Protein AF-A0A8C7B143-F1 (afdb_monomer_lite)

Secondary structure (DSSP, 8-state):
---PPPP----PPP---S-------TTSHHHHGGGS--S----------------------------PPPPPPPPP--PPPHHHHHHTTSS----------------------------HHHHHHHHHHHHHHHHHHHHHHHHHHHTTSSPPP--HHHHHHHHHHHHHHHHHHHHHHHHHHHHHHHHHHHHHHHHHHHHHHHHHHH-GGGHHHHHHHHHHHHHHHHHHHHHHHHHHHHHHHHHHIIIIIIHHHHHHHHHHHHH-

Sequence (264 aa):
MAQESPKNSAAEIPVTSNGEVDDSREHGFNRDLKRSLPAGLGLSETQITSHGFDSTKEGVIEAGAFQGSPAPPLPSVMSPSRVAASRLAQQGSDLIVPAGGQRTQTKSGPVILADEIKNPAMEKLELVRKWSLNTYKCTRQIISEKLGRGSRTVDLELEAQIDILRDNKKKYENILRLAQTLSTQLFQMVHTQRQLGDAFADLSLKSLELHEEFGYNADTQKLLAKNGETLLGAINFFIASVNTLVNKTIEDTLMTVKQYESAR

Structure (mmCIF, N/CA/C/O backbone):
data_AF-A0A8C7B143-F1
#
_entry.id   AF-A0A8C7B143-F1
#
loop_
_atom_site.group_PDB
_atom_site.id
_atom_site.type_symbol
_atom_site.label_atom_id
_atom_site.label_alt_id
_atom_site.label_comp_id
_atom_site.label_asym_id
_atom_site.label_entity_id
_atom_site.label_seq_id
_atom_site.pdbx_PDB_ins_code
_atom_site.Cartn_x
_atom_site.Cartn_y
_atom_site.Cartn_z
_atom_site.occupancy
_atom_site.B_iso_or_equiv
_atom_site.auth_seq_id
_atom_site.auth_comp_id
_atom_site.auth_asym_id
_atom_site.auth_atom_id
_atom_site.pdbx_PDB_model_num
ATOM 1 N N . MET A 1 1 ? 5.119 -27.098 67.873 1.00 44.12 1 MET A N 1
ATOM 2 C CA . MET A 1 1 ? 5.016 -27.465 66.446 1.00 44.12 1 MET A CA 1
ATOM 3 C C . MET A 1 1 ? 4.192 -26.388 65.766 1.00 44.12 1 MET A C 1
ATOM 5 O O . MET A 1 1 ? 3.001 -26.310 66.023 1.00 44.12 1 MET A O 1
ATOM 9 N N . ALA A 1 2 ? 4.849 -25.498 65.025 1.00 39.72 2 ALA A N 1
ATOM 10 C CA . ALA A 1 2 ? 4.215 -24.447 64.236 1.00 39.72 2 ALA A CA 1
ATOM 11 C C . ALA A 1 2 ? 4.191 -24.915 62.777 1.00 39.72 2 ALA A C 1
ATOM 13 O O . ALA A 1 2 ? 5.213 -25.394 62.287 1.00 39.72 2 ALA A O 1
ATOM 14 N N . GLN A 1 3 ? 3.039 -24.827 62.117 1.00 46.16 3 GLN A N 1
ATOM 15 C CA . GLN A 1 3 ? 2.888 -25.189 60.711 1.00 46.16 3 GLN A CA 1
ATOM 16 C C . GLN A 1 3 ? 2.532 -23.911 59.944 1.00 46.16 3 GLN A C 1
ATOM 18 O O . GLN A 1 3 ? 1.427 -23.389 60.067 1.00 46.16 3 GLN A O 1
ATOM 23 N N . GLU A 1 4 ? 3.531 -23.365 59.248 1.00 42.06 4 GLU A N 1
ATOM 24 C CA . GLU A 1 4 ? 3.414 -22.211 58.355 1.00 42.06 4 GLU A CA 1
ATOM 25 C C . GLU A 1 4 ? 2.762 -22.589 57.015 1.00 42.06 4 GLU A C 1
ATOM 27 O O . GLU A 1 4 ? 2.912 -23.702 56.508 1.00 42.06 4 GLU A O 1
ATOM 32 N N . SER A 1 5 ? 2.067 -21.602 56.449 1.00 42.12 5 SER A N 1
ATOM 33 C CA 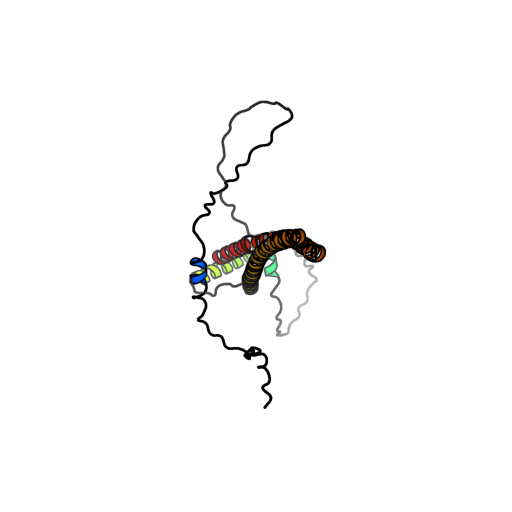. SER A 1 5 ? 1.393 -21.572 55.150 1.00 42.12 5 SER A CA 1
ATOM 34 C C . SER A 1 5 ? 2.294 -21.923 53.952 1.00 42.12 5 SER A C 1
ATOM 36 O O . SER A 1 5 ? 3.478 -21.574 53.954 1.00 42.12 5 SER A O 1
ATOM 38 N N . PRO A 1 6 ? 1.753 -22.498 52.858 1.00 52.62 6 PRO A N 1
ATOM 39 C CA . PRO A 1 6 ? 2.507 -22.646 51.624 1.00 52.62 6 PRO A CA 1
ATOM 40 C C . PRO A 1 6 ? 2.567 -21.325 50.845 1.00 52.62 6 PRO A C 1
ATOM 42 O O . PRO A 1 6 ? 1.558 -20.666 50.596 1.00 52.62 6 PRO A O 1
ATOM 45 N N . LYS A 1 7 ? 3.797 -20.962 50.476 1.00 49.81 7 LYS A N 1
ATOM 46 C CA . LYS A 1 7 ? 4.187 -19.799 49.678 1.00 49.81 7 LYS A CA 1
ATOM 47 C C . LYS A 1 7 ? 3.851 -19.991 48.193 1.00 49.81 7 LYS A C 1
ATOM 49 O O . LYS A 1 7 ? 3.898 -21.098 47.666 1.00 49.81 7 LYS A O 1
ATOM 54 N N . ASN A 1 8 ? 3.564 -18.860 47.555 1.00 40.91 8 ASN A N 1
ATOM 55 C CA . ASN A 1 8 ? 3.304 -18.636 46.134 1.00 40.91 8 ASN A CA 1
ATOM 56 C C . ASN A 1 8 ? 4.215 -19.445 45.191 1.00 40.91 8 ASN A C 1
ATOM 58 O O . ASN A 1 8 ? 5.438 -19.337 45.264 1.00 40.91 8 ASN A O 1
ATOM 62 N N . SER A 1 9 ? 3.612 -20.177 44.250 1.00 46.47 9 SER A N 1
ATOM 63 C CA . SER A 1 9 ? 4.303 -20.737 43.084 1.00 46.47 9 SER A CA 1
ATOM 64 C C . SER A 1 9 ? 4.280 -19.692 41.967 1.00 46.47 9 SER A C 1
ATOM 66 O O . SER A 1 9 ? 3.289 -19.537 41.257 1.00 46.47 9 SER A O 1
ATOM 68 N N . ALA A 1 10 ? 5.350 -18.902 41.878 1.00 43.75 10 ALA A N 1
ATOM 69 C CA . ALA A 1 10 ? 5.618 -18.063 40.719 1.00 43.75 10 ALA A CA 1
ATOM 70 C C . ALA A 1 10 ? 6.148 -18.962 39.591 1.00 43.75 10 ALA A C 1
ATOM 72 O O . ALA A 1 10 ? 7.111 -19.699 39.791 1.00 43.75 10 ALA A O 1
ATOM 73 N N . ALA A 1 11 ? 5.503 -18.925 38.427 1.00 47.00 11 ALA A N 1
ATOM 74 C CA . ALA A 1 11 ? 5.963 -19.632 37.240 1.00 47.00 11 ALA A CA 1
ATOM 75 C C . ALA A 1 11 ? 7.214 -18.934 36.679 1.00 47.00 11 ALA A C 1
ATOM 77 O O . ALA A 1 11 ? 7.151 -17.785 36.241 1.00 47.00 11 ALA A O 1
ATOM 78 N N . GLU A 1 12 ? 8.352 -19.624 36.716 1.00 44.84 12 GLU A N 1
ATOM 79 C CA . GLU A 1 12 ? 9.590 -19.209 36.060 1.00 44.84 12 GLU A CA 1
ATOM 80 C C . GLU A 1 12 ? 9.423 -19.293 34.533 1.00 44.84 12 GLU A C 1
ATOM 82 O O . GLU A 1 12 ? 8.984 -20.309 33.993 1.00 44.84 12 GLU A O 1
ATOM 87 N N . ILE A 1 13 ? 9.767 -18.214 33.827 1.00 43.62 13 ILE A N 1
ATOM 88 C CA . ILE A 1 13 ? 9.780 -18.161 32.361 1.00 43.62 13 ILE A CA 1
ATOM 89 C C . ILE A 1 13 ? 11.202 -18.523 31.903 1.00 43.62 13 ILE A C 1
ATOM 91 O O . ILE A 1 13 ? 12.138 -17.807 32.270 1.00 43.62 13 ILE A O 1
ATOM 95 N N . PRO A 1 14 ? 11.416 -19.587 31.108 1.00 41.38 14 PRO A N 1
ATOM 96 C CA . PRO A 1 14 ? 12.741 -19.891 30.587 1.00 41.38 14 PRO A CA 1
ATOM 97 C C . PRO A 1 14 ? 13.116 -18.889 29.487 1.00 41.38 14 PRO A C 1
ATOM 99 O O . PRO A 1 14 ? 12.420 -18.749 28.482 1.00 41.38 14 PRO A O 1
ATOM 102 N N . VAL A 1 15 ? 14.240 -18.197 29.675 1.00 41.19 15 VAL A N 1
ATOM 103 C CA . VAL A 1 15 ? 14.870 -17.345 28.659 1.00 41.19 15 VAL A CA 1
ATOM 104 C C . VAL A 1 15 ? 15.698 -18.242 27.743 1.00 41.19 15 VAL A C 1
ATOM 106 O O . VAL A 1 15 ? 16.736 -18.757 28.157 1.00 41.19 15 VAL A O 1
ATOM 109 N N . THR A 1 16 ? 15.262 -18.447 26.500 1.00 51.66 16 THR A N 1
ATOM 110 C CA . THR A 1 16 ? 16.068 -19.158 25.499 1.00 51.66 16 THR A CA 1
ATOM 111 C C . THR A 1 16 ? 16.896 -18.173 24.682 1.00 51.66 16 THR A C 1
ATOM 113 O O . THR A 1 16 ? 16.371 -17.265 24.038 1.00 51.66 16 THR A O 1
ATOM 116 N N . SER A 1 17 ? 18.206 -18.386 24.752 1.00 44.28 17 SER A N 1
ATOM 117 C CA . SER A 1 17 ? 19.276 -17.729 24.008 1.00 44.28 17 SER A CA 1
ATOM 118 C C . SER A 1 17 ? 19.199 -18.000 22.497 1.00 44.28 17 SER A C 1
ATOM 120 O O . SER A 1 17 ? 18.758 -19.059 22.066 1.00 44.28 17 SER A O 1
ATOM 122 N N . ASN A 1 18 ? 19.668 -17.013 21.733 1.00 40.66 18 ASN A N 1
ATOM 123 C CA . ASN A 1 18 ? 19.854 -16.900 20.284 1.00 40.66 18 ASN A CA 1
ATOM 124 C C . ASN A 1 18 ? 19.860 -18.186 19.427 1.00 40.66 18 ASN A C 1
ATOM 126 O O . ASN A 1 18 ? 20.771 -18.998 19.531 1.00 40.66 18 ASN A O 1
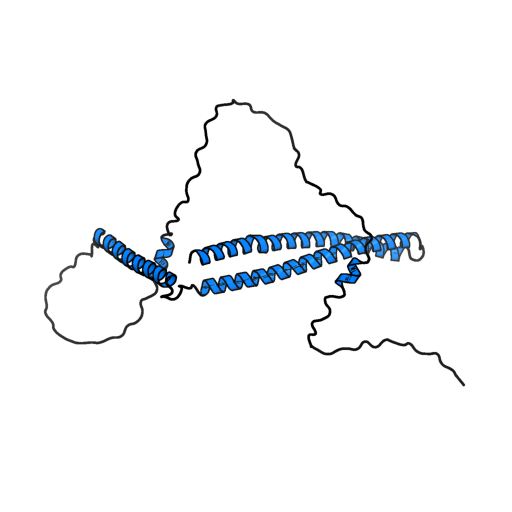ATOM 130 N N . GLY A 1 19 ? 18.957 -18.198 18.437 1.00 47.38 19 GLY A N 1
ATOM 131 C CA . GLY A 1 19 ? 19.268 -18.498 17.035 1.00 47.38 19 GLY A CA 1
ATOM 132 C C . GLY A 1 19 ? 19.495 -19.954 16.637 1.00 47.38 19 GLY A C 1
ATOM 133 O O . GLY A 1 19 ? 20.637 -20.356 16.474 1.00 47.38 19 GLY A O 1
ATOM 134 N N . GLU A 1 20 ? 18.413 -20.661 16.298 1.00 34.47 20 GLU A N 1
ATOM 135 C CA . GLU A 1 20 ? 18.416 -21.709 15.269 1.00 34.47 20 GLU A CA 1
ATOM 136 C C . GLU A 1 20 ? 17.016 -21.816 14.636 1.00 34.47 20 GLU A C 1
ATOM 138 O O . GLU A 1 20 ? 15.995 -21.715 15.316 1.00 34.47 20 GLU A O 1
ATOM 143 N N . VAL A 1 21 ? 16.981 -21.907 13.307 1.00 51.78 21 VAL A N 1
ATOM 144 C CA . VAL A 1 21 ? 15.775 -21.924 12.469 1.00 51.78 21 VAL A CA 1
ATOM 145 C C . VAL A 1 21 ? 15.282 -23.366 12.373 1.00 51.78 21 VAL A C 1
ATOM 147 O O . VAL A 1 21 ? 16.006 -24.200 11.837 1.00 51.78 21 VAL A O 1
ATOM 150 N N . ASP A 1 22 ? 14.064 -23.648 12.846 1.00 38.19 22 ASP A N 1
ATOM 151 C CA . ASP A 1 22 ? 13.372 -24.916 12.576 1.00 38.19 22 ASP A CA 1
ATOM 152 C C . ASP A 1 22 ? 12.043 -24.654 11.850 1.00 38.19 22 ASP A C 1
ATOM 154 O O . ASP A 1 22 ? 11.112 -24.028 12.368 1.00 38.19 22 ASP A O 1
ATOM 158 N N . ASP A 1 23 ? 12.008 -25.100 10.599 1.00 45.56 23 ASP A N 1
ATOM 159 C CA . ASP A 1 23 ? 10.968 -24.899 9.596 1.00 45.56 23 ASP A CA 1
ATOM 160 C C . ASP A 1 23 ? 10.015 -26.105 9.624 1.00 45.56 23 ASP A C 1
ATOM 162 O O . ASP A 1 23 ? 10.235 -27.086 8.917 1.00 45.56 23 ASP A O 1
ATOM 166 N N . SER A 1 24 ? 9.010 -26.113 10.518 1.00 44.38 24 SER A N 1
ATOM 167 C CA . SER A 1 24 ? 8.011 -27.211 10.574 1.00 44.38 24 SER A CA 1
ATOM 168 C C . SER A 1 24 ? 6.677 -26.931 11.302 1.00 44.38 24 SER A C 1
ATOM 170 O O . SER A 1 24 ? 5.938 -27.869 11.605 1.00 44.38 24 SER A O 1
ATOM 172 N N . ARG A 1 25 ? 6.279 -25.677 11.584 1.00 46.56 25 ARG A N 1
ATOM 173 C CA . ARG A 1 25 ? 5.055 -25.394 12.389 1.00 46.56 25 ARG A CA 1
ATOM 174 C C . ARG A 1 25 ? 3.930 -24.583 11.731 1.00 46.56 25 ARG A C 1
ATOM 176 O O . ARG A 1 25 ? 2.937 -24.274 12.387 1.00 46.56 25 ARG A O 1
ATOM 183 N N . GLU A 1 26 ? 3.994 -24.329 10.430 1.00 42.09 26 GLU A N 1
ATOM 184 C CA . GLU A 1 26 ? 3.019 -23.471 9.726 1.00 42.09 26 GLU A CA 1
ATOM 185 C C . GLU A 1 26 ? 1.681 -24.162 9.351 1.00 42.09 26 GLU A C 1
ATOM 187 O O . GLU A 1 26 ? 0.725 -23.498 8.951 1.00 42.09 26 GLU A O 1
ATOM 192 N N . HIS A 1 27 ? 1.538 -25.488 9.494 1.00 43.12 27 HIS A N 1
ATOM 193 C CA . HIS A 1 27 ? 0.331 -26.207 9.030 1.00 43.12 27 HIS A CA 1
ATOM 194 C C . HIS A 1 27 ? -0.744 -26.516 10.089 1.00 43.12 27 HIS A C 1
ATOM 196 O O . HIS A 1 27 ? -1.833 -26.968 9.729 1.00 43.12 27 HIS A O 1
ATOM 202 N N . GLY A 1 28 ? -0.504 -26.229 11.373 1.00 37.09 28 GLY A N 1
ATOM 203 C CA . GLY A 1 28 ? -1.482 -26.478 12.447 1.00 37.09 28 GLY A CA 1
ATOM 204 C C . GLY A 1 28 ? -2.533 -25.374 12.612 1.00 37.09 28 GLY A C 1
ATOM 205 O O . GLY A 1 28 ? -3.726 -25.649 12.717 1.00 37.09 28 GLY A O 1
ATOM 206 N N . PHE A 1 29 ? -2.116 -24.107 12.558 1.00 42.72 29 PHE A N 1
ATOM 207 C CA . PHE A 1 29 ? -2.967 -22.974 12.948 1.00 42.72 29 PHE A CA 1
ATOM 208 C C . PHE A 1 29 ? -4.107 -22.659 11.968 1.00 42.72 29 PHE A C 1
ATOM 210 O O . PHE A 1 29 ? -5.136 -22.113 12.362 1.00 42.72 29 PHE A O 1
ATOM 217 N N . ASN A 1 30 ? -3.974 -23.042 10.695 1.00 38.44 30 ASN A N 1
ATOM 218 C CA . ASN A 1 30 ? -5.010 -22.797 9.687 1.00 38.44 30 ASN A CA 1
ATOM 219 C C . ASN A 1 30 ? -6.215 -23.749 9.803 1.00 38.44 30 ASN A C 1
ATOM 221 O O . ASN A 1 30 ? -7.282 -23.459 9.256 1.00 38.44 30 ASN A O 1
ATOM 225 N N . ARG A 1 31 ? -6.062 -24.897 10.479 1.00 47.72 31 ARG A N 1
ATOM 226 C CA . ARG A 1 31 ? -7.113 -25.922 10.554 1.00 47.72 31 ARG A CA 1
ATOM 227 C C . ARG A 1 31 ? -8.088 -25.675 11.710 1.00 47.72 31 ARG A C 1
ATOM 229 O O . ARG A 1 31 ? -9.280 -25.915 11.533 1.00 47.72 31 ARG A O 1
ATOM 236 N N . ASP A 1 32 ? -7.618 -25.119 12.827 1.00 42.59 32 ASP A N 1
ATOM 237 C CA . ASP A 1 32 ? -8.465 -24.854 14.000 1.00 42.59 32 ASP A CA 1
ATOM 238 C C . ASP A 1 32 ? -9.306 -23.574 13.879 1.00 42.59 32 ASP A C 1
ATOM 240 O O . ASP A 1 32 ? -10.434 -23.537 14.369 1.00 42.59 32 ASP A O 1
ATOM 244 N N . LEU A 1 33 ? -8.855 -22.566 13.120 1.00 44.16 33 LEU A N 1
ATOM 245 C CA . LEU A 1 33 ? -9.650 -21.352 12.874 1.00 44.16 33 LEU A CA 1
ATOM 246 C C . LEU A 1 33 ? -10.857 -21.601 11.948 1.00 44.16 33 LEU A C 1
ATOM 248 O O . LEU A 1 33 ? -11.855 -20.888 12.007 1.00 44.16 33 LEU A O 1
ATOM 252 N N . LYS A 1 34 ? -10.800 -22.641 11.105 1.00 42.50 34 LYS A N 1
ATOM 253 C CA . LYS A 1 34 ? -11.898 -23.003 10.190 1.00 42.50 34 LYS A CA 1
ATOM 254 C C . LYS A 1 34 ? -13.000 -23.836 10.851 1.00 42.50 34 LYS A C 1
ATOM 256 O O . LYS A 1 34 ? -14.025 -24.071 10.218 1.00 42.50 34 LYS A O 1
ATOM 261 N N . ARG A 1 35 ? -12.813 -24.285 12.099 1.00 45.56 35 ARG A N 1
ATOM 262 C CA . ARG A 1 35 ? -13.779 -25.141 12.810 1.00 45.56 35 ARG A CA 1
ATOM 263 C C . ARG A 1 35 ? -14.688 -24.377 13.783 1.00 45.56 35 ARG A C 1
ATOM 265 O O . ARG A 1 35 ? -15.617 -24.976 14.313 1.00 45.56 35 ARG A O 1
ATOM 272 N N . SER A 1 36 ? -14.460 -23.080 14.003 1.00 43.53 36 SER A N 1
ATOM 273 C CA . SER A 1 36 ? -15.137 -22.291 15.047 1.00 43.53 36 SER A CA 1
ATOM 274 C C . SER A 1 36 ? -16.160 -21.254 14.556 1.00 43.53 36 SER A C 1
ATOM 276 O O . SER A 1 36 ? -16.684 -20.503 15.373 1.00 43.53 36 SER A O 1
ATOM 278 N N . LEU A 1 37 ? -16.501 -21.211 13.263 1.00 46.50 37 LEU A N 1
ATOM 279 C CA . LEU A 1 37 ? -17.469 -20.244 12.723 1.00 46.50 37 LEU A CA 1
ATOM 280 C C . LEU A 1 37 ? -18.759 -20.943 12.254 1.00 46.50 37 LEU A C 1
ATOM 282 O O . LEU A 1 37 ? -18.689 -21.794 11.364 1.00 46.50 37 LEU A O 1
ATOM 286 N N . PRO A 1 38 ? -19.942 -20.600 12.804 1.00 40.84 38 PRO A N 1
ATOM 287 C CA . PRO A 1 38 ? -21.214 -21.044 12.249 1.00 40.84 38 PRO A CA 1
ATOM 288 C C . PRO A 1 38 ? -21.431 -20.428 10.864 1.00 40.84 38 PRO A C 1
ATOM 290 O O . PRO A 1 38 ? -21.162 -19.249 10.634 1.00 40.84 38 PRO A O 1
ATOM 293 N N . ALA A 1 39 ? -21.931 -21.246 9.942 1.00 47.00 39 ALA A N 1
ATOM 294 C CA . ALA A 1 39 ? -22.296 -20.842 8.596 1.00 47.00 39 ALA A CA 1
ATOM 295 C C . ALA A 1 39 ? -23.453 -19.830 8.605 1.00 47.00 39 ALA A C 1
ATOM 297 O O . ALA A 1 39 ? -24.483 -20.072 9.230 1.00 47.00 39 ALA A O 1
ATOM 298 N N . GLY A 1 40 ? -23.306 -18.754 7.828 1.00 48.03 40 GLY A N 1
ATOM 299 C CA . GLY A 1 40 ? -24.436 -17.954 7.361 1.00 48.03 40 GLY A CA 1
ATOM 300 C C . GLY A 1 40 ? -24.297 -16.458 7.596 1.00 48.03 40 GLY A C 1
ATOM 301 O O . GLY A 1 40 ? -24.887 -15.940 8.529 1.00 48.03 40 GLY A O 1
ATOM 302 N N . LEU A 1 41 ? -23.620 -15.760 6.684 1.00 38.16 41 LEU A N 1
ATOM 303 C CA . LEU A 1 41 ? -23.984 -14.394 6.300 1.00 38.16 41 LEU A CA 1
ATOM 304 C C . LEU A 1 41 ? -23.757 -14.270 4.791 1.00 38.16 41 LEU A C 1
ATOM 306 O O . LEU A 1 41 ? -22.646 -14.030 4.324 1.00 38.16 41 LEU A O 1
ATOM 310 N N . GLY A 1 42 ? -24.821 -14.533 4.030 1.00 45.09 42 GLY A N 1
ATOM 311 C CA . GLY A 1 42 ? -24.868 -14.263 2.600 1.00 45.09 42 GLY A CA 1
ATOM 312 C C . GLY A 1 42 ? -24.809 -12.759 2.365 1.00 45.09 42 GLY A C 1
ATOM 313 O O . GLY A 1 42 ? -25.676 -12.024 2.834 1.00 45.09 42 GLY A O 1
ATOM 314 N N . LEU A 1 43 ? -23.783 -12.312 1.649 1.00 43.59 43 LEU A N 1
ATOM 315 C CA . LEU A 1 43 ? -23.686 -10.947 1.153 1.00 43.59 43 LEU A CA 1
ATOM 316 C C . LEU A 1 43 ? -23.842 -11.002 -0.360 1.00 43.59 43 LEU A C 1
ATOM 318 O O . LEU A 1 43 ? -22.925 -11.386 -1.084 1.00 43.59 43 LEU A O 1
ATOM 322 N N . SER A 1 44 ? -25.049 -10.672 -0.806 1.00 38.69 44 SER A N 1
ATOM 323 C CA . SER A 1 44 ? -25.345 -10.385 -2.200 1.00 38.69 44 SER A CA 1
ATOM 324 C C . SER A 1 44 ? -24.585 -9.134 -2.635 1.00 38.69 44 SER A C 1
ATOM 326 O O . SER A 1 44 ? -24.494 -8.144 -1.913 1.00 38.69 44 SER A O 1
ATOM 328 N N . GLU A 1 45 ? -24.052 -9.232 -3.839 1.00 40.62 45 GLU A N 1
ATOM 329 C CA . GLU A 1 45 ? -23.292 -8.267 -4.619 1.00 40.62 45 GLU A CA 1
ATOM 330 C C . GLU A 1 45 ? -24.034 -6.921 -4.769 1.00 40.62 45 GLU A C 1
ATOM 332 O O . GLU A 1 45 ? -25.091 -6.853 -5.397 1.00 40.62 45 GLU A O 1
ATOM 337 N N . THR A 1 46 ? -23.502 -5.829 -4.205 1.00 37.09 46 THR A N 1
ATOM 338 C CA . THR A 1 46 ? -24.064 -4.485 -4.425 1.00 37.09 46 THR A CA 1
ATOM 339 C C . THR A 1 46 ? -23.415 -3.846 -5.649 1.00 37.09 46 THR A C 1
ATOM 341 O O . THR A 1 46 ? -22.308 -3.311 -5.596 1.00 37.09 46 THR A O 1
ATOM 344 N N . GLN A 1 47 ? -24.133 -3.911 -6.765 1.00 36.97 47 GLN A N 1
ATOM 345 C CA . GLN A 1 47 ? -23.846 -3.235 -8.026 1.00 36.97 47 GLN A CA 1
ATOM 346 C C . GLN A 1 47 ? -24.180 -1.736 -7.891 1.00 36.97 47 GLN A C 1
ATOM 348 O O . GLN A 1 47 ? -25.303 -1.381 -7.539 1.00 36.97 47 GLN A O 1
ATOM 353 N N . ILE A 1 48 ? -23.222 -0.840 -8.149 1.00 39.28 48 ILE A N 1
ATOM 354 C CA . ILE A 1 48 ? -23.461 0.613 -8.102 1.00 39.28 48 ILE A CA 1
ATOM 355 C C . ILE A 1 48 ? -23.894 1.085 -9.495 1.00 39.28 48 ILE A C 1
ATOM 357 O O . ILE A 1 48 ? -23.078 1.210 -10.405 1.00 39.28 48 ILE A O 1
ATOM 361 N N . THR A 1 49 ? -25.191 1.346 -9.653 1.00 36.22 49 THR A N 1
ATOM 362 C CA . THR A 1 49 ? -25.790 2.017 -10.815 1.00 36.22 49 THR A CA 1
ATOM 363 C C . THR A 1 49 ? -25.785 3.534 -10.615 1.00 36.22 49 THR A C 1
ATOM 365 O O . THR A 1 49 ? -26.273 4.023 -9.596 1.00 36.22 49 THR A O 1
ATOM 368 N N . SER A 1 50 ? -25.285 4.291 -11.592 1.00 35.69 50 SER A N 1
ATOM 369 C CA . SER A 1 50 ? -25.322 5.757 -11.604 1.00 35.69 50 SER A CA 1
ATOM 370 C C . SER A 1 50 ? -26.622 6.291 -12.231 1.00 35.69 50 SER A C 1
ATOM 372 O O . SER A 1 50 ? -26.779 6.260 -13.450 1.00 35.69 50 SER A O 1
ATOM 374 N N . HIS A 1 51 ? -27.520 6.829 -11.405 1.00 35.84 51 HIS A N 1
ATOM 375 C CA . HIS A 1 51 ? -28.496 7.876 -11.759 1.00 35.84 51 HIS A CA 1
ATOM 376 C C . HIS A 1 51 ? -27.994 9.163 -11.076 1.00 35.84 51 HIS A C 1
ATOM 378 O O . HIS A 1 51 ? -27.448 9.084 -9.983 1.00 35.84 51 HIS A O 1
ATOM 384 N N . GLY A 1 52 ? -28.042 10.377 -11.616 1.00 34.56 52 GLY A N 1
ATOM 385 C CA . GLY A 1 52 ? -28.979 11.020 -12.527 1.00 34.56 52 GLY A CA 1
ATOM 386 C C . GLY A 1 52 ? -29.252 12.387 -11.886 1.00 34.56 52 GLY A C 1
ATOM 387 O O . GLY A 1 52 ? -29.863 12.435 -10.823 1.00 34.56 52 GLY A O 1
ATOM 388 N N . PHE A 1 53 ? -28.732 13.474 -12.460 1.00 31.53 53 PHE A N 1
ATOM 389 C CA . PHE A 1 53 ? -29.005 14.838 -11.997 1.00 31.53 53 PHE A CA 1
ATOM 390 C C . PHE A 1 53 ? -29.493 15.655 -13.190 1.00 31.53 53 PHE A C 1
ATOM 392 O O . PHE A 1 53 ? -28.816 15.715 -14.216 1.00 31.53 53 PHE A O 1
ATOM 399 N N . ASP A 1 54 ? -30.690 16.216 -13.052 1.00 33.72 54 ASP A N 1
ATOM 400 C CA . ASP A 1 54 ? -31.395 16.991 -14.067 1.00 33.72 54 ASP A CA 1
ATOM 401 C C . ASP A 1 54 ? -31.499 18.474 -13.665 1.00 33.72 54 ASP A C 1
ATOM 403 O O . ASP A 1 54 ? -31.535 18.805 -12.478 1.00 33.72 54 ASP A O 1
ATOM 407 N N . SER A 1 55 ? -31.647 19.307 -14.703 1.00 33.44 55 SER A N 1
ATOM 408 C CA . SER A 1 55 ? -32.200 20.669 -14.746 1.00 33.44 55 SER A CA 1
ATOM 409 C C . SER A 1 55 ? -31.273 21.819 -14.298 1.00 33.44 55 SER A C 1
ATOM 411 O O . SER A 1 55 ? -30.755 21.845 -13.192 1.00 33.44 55 SER A O 1
ATOM 413 N N . THR A 1 56 ? -31.013 22.875 -15.084 1.00 36.12 56 THR A N 1
ATOM 414 C CA . THR A 1 56 ? -31.869 23.618 -16.034 1.00 36.12 56 THR A CA 1
ATOM 415 C C . THR A 1 56 ? -31.037 24.528 -16.962 1.00 36.12 56 THR A C 1
ATOM 417 O O . THR A 1 56 ? -30.021 25.061 -16.513 1.00 36.12 56 THR A O 1
ATOM 420 N N . LYS A 1 57 ? -31.578 24.776 -18.176 1.00 38.06 57 LYS A N 1
ATOM 421 C CA . LYS A 1 57 ? -31.635 26.026 -18.991 1.00 38.06 57 LYS A CA 1
ATOM 422 C C . LYS A 1 57 ? -31.147 25.976 -20.459 1.00 38.06 57 LYS A C 1
ATOM 424 O O . LYS A 1 57 ? -29.959 25.996 -20.745 1.00 38.06 57 LYS A O 1
ATOM 429 N N . GLU A 1 58 ? -32.168 25.910 -21.323 1.00 34.19 58 GLU A N 1
ATOM 430 C CA . GLU A 1 58 ? -32.422 26.476 -22.665 1.00 34.19 58 GLU A CA 1
ATOM 431 C C . GLU A 1 58 ? -31.283 26.859 -23.632 1.00 34.19 58 GLU A C 1
ATOM 433 O O . GLU A 1 58 ? -30.389 27.638 -23.317 1.00 34.19 58 GLU A O 1
ATOM 438 N N . GLY A 1 59 ? -31.456 26.423 -24.891 1.00 33.56 59 GLY A N 1
ATOM 439 C CA . GLY A 1 59 ? -30.773 26.946 -26.080 1.00 33.56 59 GLY A CA 1
ATOM 440 C C . GLY A 1 59 ? -30.887 26.021 -27.302 1.00 33.56 59 GLY A C 1
ATOM 441 O O . GLY A 1 59 ? -30.004 25.210 -27.548 1.00 33.56 59 GLY A O 1
ATOM 442 N N . VAL A 1 60 ? -31.990 26.127 -28.048 1.00 33.09 60 VAL A N 1
ATOM 443 C CA . VAL A 1 60 ? -32.312 25.400 -29.296 1.00 33.09 60 VAL A CA 1
ATOM 444 C C . VAL A 1 60 ? -31.482 25.911 -30.481 1.00 33.09 60 VAL A C 1
ATOM 446 O O . VAL A 1 60 ? -31.584 27.102 -30.751 1.00 33.09 60 VAL A O 1
ATOM 449 N N . ILE A 1 61 ? -30.804 25.033 -31.248 1.00 34.16 61 ILE A N 1
ATOM 450 C CA . ILE A 1 61 ? -30.724 25.125 -32.729 1.00 34.16 61 ILE A CA 1
ATOM 451 C C . ILE A 1 61 ? -30.450 23.753 -33.401 1.00 34.16 61 ILE A C 1
ATOM 453 O O . ILE A 1 61 ? -29.488 23.071 -33.070 1.00 34.16 61 ILE A O 1
ATOM 457 N N . GLU A 1 62 ? -31.354 23.410 -34.327 1.00 30.61 62 GLU A N 1
ATOM 458 C CA . GLU A 1 62 ? -31.322 22.555 -35.536 1.00 30.61 62 GLU A CA 1
ATOM 459 C C . GLU A 1 62 ? -30.402 21.328 -35.719 1.00 30.61 62 GLU A C 1
ATOM 461 O O . GLU A 1 62 ? -29.183 21.355 -35.583 1.00 30.61 62 GLU A O 1
ATOM 466 N N . ALA A 1 63 ? -31.042 20.257 -36.205 1.00 35.91 63 ALA A N 1
ATOM 467 C CA . ALA A 1 63 ? -30.455 19.009 -36.674 1.00 35.91 63 ALA A CA 1
ATOM 468 C C . ALA A 1 63 ? -29.927 19.103 -38.119 1.00 35.91 63 ALA A C 1
ATOM 470 O O . ALA A 1 63 ? -30.579 19.677 -38.990 1.00 35.91 63 ALA A O 1
ATOM 471 N N . GLY A 1 64 ? -28.804 18.429 -38.397 1.00 30.14 64 GLY A N 1
ATOM 472 C CA . GLY A 1 64 ? -28.262 18.263 -39.746 1.00 30.14 64 GLY A CA 1
ATOM 473 C C . GLY A 1 64 ? -27.396 17.006 -39.917 1.00 30.14 64 GLY A C 1
ATOM 474 O O . GLY A 1 64 ? -26.345 16.890 -39.304 1.00 30.14 64 GLY A O 1
ATOM 475 N N . ALA A 1 65 ? -27.899 16.099 -40.763 1.00 29.91 65 ALA A N 1
ATOM 476 C CA . ALA A 1 65 ? -27.282 15.056 -41.600 1.00 29.91 65 ALA A CA 1
ATOM 477 C C . ALA A 1 65 ? -26.044 14.238 -41.143 1.00 29.91 65 ALA A C 1
ATOM 479 O O . ALA A 1 65 ? -24.944 14.731 -40.923 1.00 29.91 65 ALA A O 1
ATOM 480 N N . PHE A 1 66 ? -26.237 12.916 -41.201 1.00 34.56 66 PHE A N 1
ATOM 481 C CA . PHE A 1 66 ? -25.239 11.847 -41.169 1.00 34.56 66 PHE A CA 1
ATOM 482 C C . PHE A 1 66 ? -24.180 11.971 -42.278 1.00 34.56 66 PHE A C 1
ATOM 484 O O . PHE A 1 66 ? -24.527 12.037 -43.458 1.00 34.56 66 PHE A O 1
ATOM 491 N N . GLN A 1 67 ? -22.897 11.854 -41.921 1.00 31.11 67 GLN A N 1
ATOM 492 C CA . GLN A 1 67 ? -21.831 11.530 -42.873 1.00 31.11 67 GLN A CA 1
ATOM 493 C C . GLN A 1 67 ? -20.752 10.660 -42.203 1.00 31.11 67 GLN A C 1
ATOM 495 O O . GLN A 1 67 ? -20.388 10.874 -41.050 1.00 31.11 67 GLN A O 1
ATOM 500 N N . GLY A 1 68 ? -20.348 9.601 -42.912 1.00 31.45 68 GLY A N 1
ATOM 501 C CA . GLY A 1 68 ? -19.719 8.394 -42.374 1.00 31.45 68 GLY A CA 1
ATOM 502 C C . GLY A 1 68 ? -18.276 8.504 -41.875 1.00 31.45 68 GLY A C 1
ATOM 503 O O . GLY A 1 68 ? -17.531 9.430 -42.184 1.00 31.45 68 GLY A O 1
ATOM 504 N N . SER A 1 69 ? -17.899 7.481 -41.106 1.00 37.69 69 SER A N 1
ATOM 505 C CA . SER A 1 69 ? -16.561 7.230 -40.567 1.00 37.69 69 SER A CA 1
ATOM 506 C C . SER A 1 69 ? -15.496 7.006 -41.650 1.00 37.69 69 SER A C 1
ATOM 508 O O . SER A 1 69 ? -15.749 6.249 -42.590 1.00 37.69 69 SER A O 1
ATOM 510 N N . PRO A 1 70 ? -14.260 7.506 -41.463 1.00 40.41 70 PRO A N 1
ATOM 511 C CA . PRO A 1 70 ? -13.073 6.919 -42.062 1.00 40.41 70 PRO A CA 1
ATOM 512 C C . PRO A 1 70 ? -12.344 5.990 -41.069 1.00 40.41 70 PRO A C 1
ATOM 514 O O . PRO A 1 70 ? -12.331 6.209 -39.859 1.00 40.41 70 PRO A O 1
ATOM 517 N N . ALA A 1 71 ? -11.760 4.926 -41.620 1.00 48.41 71 ALA A N 1
ATOM 518 C CA . ALA A 1 71 ? -10.982 3.879 -40.955 1.00 48.41 71 ALA A CA 1
ATOM 519 C C . ALA A 1 71 ? -9.751 4.406 -40.169 1.00 48.41 71 ALA A C 1
ATOM 521 O O . ALA A 1 71 ? -9.268 5.504 -40.457 1.00 48.41 71 ALA A O 1
ATOM 522 N N . PRO A 1 72 ? -9.200 3.635 -39.204 1.00 46.78 72 PRO A N 1
ATOM 523 C CA . PRO A 1 72 ? -8.057 4.073 -38.402 1.00 46.78 72 PRO A CA 1
ATOM 524 C C . PRO A 1 72 ? -6.755 4.115 -39.226 1.00 46.78 72 PRO A C 1
ATOM 526 O O . PRO A 1 72 ? -6.565 3.278 -40.114 1.00 46.78 72 PRO A O 1
ATOM 529 N N . PRO A 1 73 ? -5.823 5.045 -38.936 1.00 41.44 73 PRO A N 1
ATOM 530 C CA . PRO A 1 73 ? -4.524 5.072 -39.593 1.00 41.44 73 PRO A CA 1
ATOM 531 C C . PRO A 1 73 ? -3.611 3.951 -39.065 1.00 41.44 73 PRO A C 1
ATOM 533 O O . PRO A 1 73 ? -3.585 3.642 -37.874 1.00 41.44 73 PRO A O 1
ATOM 536 N N . LEU A 1 74 ? -2.851 3.351 -39.982 1.00 46.59 74 LEU A N 1
ATOM 537 C CA . LEU A 1 74 ? -1.786 2.371 -39.734 1.00 46.59 74 LEU A CA 1
ATOM 538 C C . LEU A 1 74 ? -0.666 2.949 -38.835 1.00 46.59 74 LEU A C 1
ATOM 540 O O . LEU A 1 74 ? -0.493 4.170 -38.787 1.00 46.59 74 LEU A O 1
ATOM 544 N N . PRO A 1 75 ? 0.129 2.105 -38.144 1.00 37.31 75 PRO A N 1
ATOM 545 C CA . PRO A 1 75 ? 1.146 2.570 -37.205 1.00 37.31 75 PRO A CA 1
ATOM 546 C C . PRO A 1 75 ? 2.251 3.365 -37.909 1.00 37.31 75 PRO A C 1
ATOM 548 O O . PRO A 1 75 ? 2.920 2.882 -38.824 1.00 37.31 75 PRO A O 1
ATOM 551 N N . SER A 1 76 ? 2.449 4.596 -37.438 1.00 39.19 76 SER A N 1
ATOM 552 C CA . SER A 1 76 ? 3.548 5.469 -37.838 1.00 39.19 76 SER A CA 1
ATOM 553 C C . SER A 1 76 ? 4.878 4.858 -37.394 1.00 39.19 76 SER A C 1
ATOM 555 O O . SER A 1 76 ? 5.115 4.640 -36.205 1.00 39.19 76 SER A O 1
ATOM 557 N N . VAL A 1 77 ? 5.744 4.560 -38.360 1.0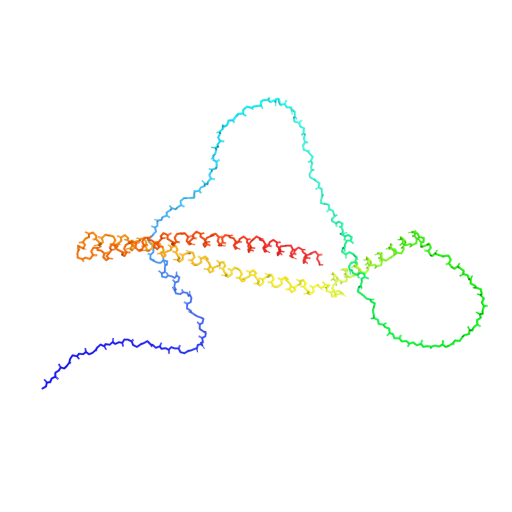0 43.00 77 VAL A N 1
ATOM 558 C CA . VAL A 1 77 ? 7.131 4.145 -38.133 1.00 43.00 77 VAL A CA 1
ATOM 559 C C . VAL A 1 77 ? 7.840 5.278 -37.390 1.00 43.00 77 VAL A C 1
ATOM 561 O O . VAL A 1 77 ? 8.082 6.347 -37.953 1.00 43.00 77 VAL A O 1
ATOM 564 N N . MET A 1 78 ? 8.164 5.056 -36.113 1.00 44.41 78 MET A N 1
ATOM 565 C CA . MET A 1 78 ? 8.944 6.001 -35.317 1.00 44.41 78 MET A CA 1
ATOM 566 C C . MET A 1 78 ? 10.316 6.197 -35.968 1.00 44.41 78 MET A C 1
ATOM 568 O O . MET A 1 78 ? 11.185 5.329 -35.917 1.00 44.41 78 MET A O 1
ATOM 572 N N . SER A 1 79 ? 10.507 7.353 -36.600 1.00 45.72 79 SER A N 1
ATOM 573 C CA . SER A 1 79 ? 11.820 7.785 -37.074 1.00 45.72 79 SER A CA 1
ATOM 574 C C . SER A 1 79 ? 12.721 8.077 -35.869 1.00 45.72 79 SER A C 1
ATOM 576 O O . SER A 1 79 ? 12.282 8.783 -34.956 1.00 45.72 79 SER A O 1
ATOM 578 N N . PRO A 1 80 ? 13.975 7.587 -35.833 1.00 42.38 80 PRO A N 1
ATOM 579 C CA . PRO A 1 80 ? 14.872 7.857 -34.718 1.00 42.38 80 PRO A CA 1
ATOM 580 C C . PRO A 1 80 ? 15.128 9.361 -34.589 1.00 42.38 80 PRO A C 1
ATOM 582 O O . PRO A 1 80 ? 15.535 10.026 -35.545 1.00 42.38 80 PRO A O 1
ATOM 585 N N . SER A 1 81 ? 14.898 9.901 -33.393 1.00 54.66 81 SER A N 1
ATOM 586 C CA . SER A 1 81 ? 15.196 11.293 -33.062 1.00 54.66 81 SER A CA 1
ATOM 587 C C . SER A 1 81 ? 16.673 11.613 -33.326 1.00 54.66 81 SER A C 1
ATOM 589 O O . SER A 1 81 ? 17.586 10.951 -32.827 1.00 54.66 81 SER A O 1
ATOM 591 N N . ARG A 1 82 ? 16.901 12.692 -34.082 1.00 53.19 82 ARG A N 1
ATOM 592 C CA . ARG A 1 82 ? 18.215 13.225 -34.489 1.00 53.19 82 ARG A CA 1
ATOM 593 C C . ARG A 1 82 ? 19.132 13.557 -33.300 1.00 53.19 82 ARG A C 1
ATOM 595 O O . ARG A 1 82 ? 20.340 13.668 -33.471 1.00 53.19 82 ARG A O 1
ATOM 602 N N . VAL A 1 83 ? 18.562 13.685 -32.100 1.00 50.19 83 VAL A N 1
ATOM 603 C CA . VAL A 1 83 ? 19.265 14.038 -30.859 1.00 50.19 83 VAL A CA 1
ATOM 604 C C . VAL A 1 83 ? 20.090 12.866 -30.309 1.00 50.19 83 VAL A C 1
ATOM 606 O O . VAL A 1 83 ? 21.166 13.093 -29.757 1.00 50.19 83 VAL A O 1
ATOM 609 N N . ALA A 1 84 ? 19.653 11.616 -30.508 1.00 49.66 84 ALA A N 1
ATOM 610 C CA . ALA A 1 84 ? 20.380 10.434 -30.029 1.00 49.66 84 ALA A CA 1
ATOM 611 C C . ALA A 1 84 ? 21.662 10.158 -30.841 1.00 49.66 84 ALA A C 1
ATOM 613 O O . ALA A 1 84 ? 22.675 9.733 -30.289 1.00 49.66 84 ALA A O 1
ATOM 614 N N . ALA A 1 85 ? 21.656 10.472 -32.141 1.00 45.97 85 ALA A N 1
ATOM 615 C CA . ALA A 1 85 ? 22.791 10.236 -33.036 1.00 45.97 85 ALA A CA 1
ATOM 616 C C . ALA A 1 85 ? 24.015 11.123 -32.732 1.00 45.97 85 ALA A C 1
ATOM 618 O O . ALA A 1 85 ? 25.147 10.727 -33.007 1.00 45.97 85 ALA A O 1
ATOM 619 N N . SER A 1 86 ? 23.810 12.308 -32.152 1.00 44.09 86 SER A N 1
ATOM 620 C CA . SER A 1 86 ? 24.894 13.267 -31.903 1.00 44.09 86 SER A CA 1
ATOM 621 C C . SER A 1 86 ? 25.776 12.897 -30.706 1.00 44.09 86 SER A C 1
ATOM 623 O O . SER A 1 86 ? 26.951 13.255 -30.691 1.00 44.09 86 SER A O 1
ATOM 625 N N . ARG A 1 87 ? 25.253 12.161 -29.713 1.00 46.47 87 ARG A N 1
ATOM 626 C CA . ARG A 1 87 ? 25.980 11.874 -28.460 1.00 46.47 87 ARG A CA 1
ATOM 627 C C . ARG A 1 87 ? 27.087 10.823 -28.609 1.00 46.47 87 ARG A C 1
ATOM 629 O O . ARG A 1 87 ? 28.083 10.893 -27.904 1.00 46.47 87 ARG A O 1
ATOM 636 N N . LEU A 1 88 ? 26.974 9.914 -29.579 1.00 51.03 88 LEU A N 1
ATOM 637 C CA . LEU A 1 88 ? 27.989 8.881 -29.847 1.00 51.03 88 LEU A CA 1
ATOM 638 C C . LEU A 1 88 ? 29.226 9.395 -30.605 1.00 51.03 88 LEU A C 1
ATOM 640 O O . LEU A 1 88 ? 30.210 8.674 -30.730 1.00 51.03 88 LEU A O 1
ATOM 644 N N . ALA A 1 89 ? 29.202 10.621 -31.135 1.00 49.47 89 ALA A N 1
ATOM 645 C CA . ALA A 1 89 ? 30.290 11.144 -31.962 1.00 49.47 89 ALA A CA 1
ATOM 646 C C . ALA A 1 89 ? 31.451 11.773 -31.165 1.00 49.47 89 ALA A C 1
ATOM 648 O O . ALA A 1 89 ? 32.449 12.139 -31.780 1.00 49.47 89 ALA A O 1
ATOM 649 N N . GLN A 1 90 ? 31.328 11.927 -29.841 1.00 42.78 90 GLN A N 1
ATOM 650 C CA . GLN A 1 90 ? 32.249 12.750 -29.041 1.00 42.78 90 GLN A CA 1
ATOM 651 C C . GLN A 1 90 ? 33.255 11.976 -28.173 1.00 42.78 90 GLN A C 1
ATOM 653 O O . GLN A 1 90 ? 34.210 12.581 -27.699 1.00 42.78 90 GLN A O 1
ATOM 658 N N . GLN A 1 91 ? 33.101 10.664 -27.981 1.00 45.12 91 GLN A N 1
ATOM 659 C CA . GLN A 1 91 ? 34.044 9.863 -27.189 1.00 45.12 91 GLN A CA 1
ATOM 660 C C . GLN A 1 91 ? 34.935 9.016 -28.098 1.00 45.12 91 GLN A C 1
ATOM 662 O O . GLN A 1 91 ? 34.514 7.971 -28.587 1.00 45.12 91 GLN A O 1
ATOM 667 N N . GLY A 1 92 ? 36.173 9.456 -28.323 1.00 41.12 92 GLY A N 1
ATOM 668 C CA . GLY A 1 92 ? 37.178 8.608 -28.968 1.00 41.12 92 GLY A CA 1
ATOM 669 C C . GLY A 1 92 ? 38.333 9.347 -29.628 1.00 41.12 92 GLY A C 1
ATOM 670 O O . GLY A 1 92 ? 38.649 9.034 -30.770 1.00 41.12 92 GLY A O 1
ATOM 671 N N . SER A 1 93 ? 38.959 10.304 -28.940 1.00 44.91 93 SER A N 1
ATOM 672 C CA . SER A 1 93 ? 40.202 10.919 -29.416 1.00 44.91 93 SER A CA 1
ATOM 673 C C . SER A 1 93 ? 41.132 11.214 -28.245 1.00 44.91 93 SER A C 1
ATOM 675 O O . SER A 1 93 ? 41.195 12.345 -27.789 1.00 44.91 93 SER A O 1
ATOM 677 N N . ASP A 1 94 ? 41.841 10.199 -27.763 1.00 41.16 94 ASP A N 1
ATOM 678 C CA . ASP A 1 94 ? 43.138 10.392 -27.115 1.00 41.16 94 ASP A CA 1
ATOM 679 C C . ASP A 1 94 ? 43.917 9.085 -27.204 1.00 41.16 94 ASP A C 1
ATOM 681 O O . ASP A 1 94 ? 43.480 8.079 -26.656 1.00 41.16 94 ASP A O 1
ATOM 685 N N . LEU A 1 95 ? 45.018 9.102 -27.961 1.00 35.31 95 LEU A N 1
ATOM 686 C CA . LEU A 1 95 ? 46.214 8.262 -27.810 1.00 35.31 95 LEU A CA 1
ATOM 687 C C . LEU A 1 95 ? 47.237 8.704 -28.877 1.00 35.31 95 LEU A C 1
ATOM 689 O O . LEU A 1 95 ? 47.136 8.366 -30.056 1.00 35.31 95 LEU A O 1
ATOM 693 N N . ILE A 1 96 ? 48.214 9.502 -28.441 1.00 43.75 96 ILE A N 1
ATOM 694 C CA . ILE A 1 96 ? 49.394 9.9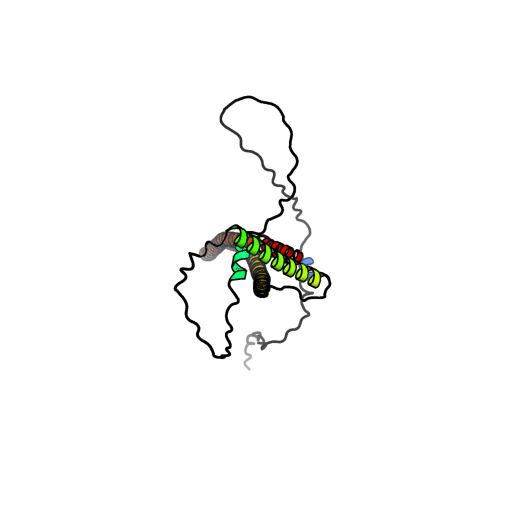53 -29.195 1.00 43.75 96 ILE A CA 1
ATOM 695 C C . ILE A 1 96 ? 50.570 9.030 -28.851 1.00 43.75 96 ILE A C 1
ATOM 697 O O . ILE A 1 96 ? 50.857 8.857 -27.669 1.00 43.75 96 ILE A O 1
ATOM 701 N N . VAL A 1 97 ? 51.305 8.529 -29.855 1.00 35.31 97 VAL A N 1
ATOM 702 C CA . VAL A 1 97 ? 52.706 8.063 -29.722 1.00 35.31 97 VAL A CA 1
ATOM 703 C C . VAL A 1 97 ? 53.504 8.434 -30.998 1.00 35.31 97 VAL A C 1
ATOM 705 O O . VAL A 1 97 ? 52.922 8.391 -32.084 1.00 35.31 97 VAL A O 1
ATOM 708 N N . PRO A 1 98 ? 54.799 8.828 -30.904 1.00 47.47 98 PRO A N 1
ATOM 709 C CA . PRO A 1 98 ? 55.509 9.609 -31.924 1.00 47.47 98 PRO A CA 1
ATOM 710 C C . PRO A 1 98 ? 56.596 8.821 -32.684 1.00 47.47 98 PRO A C 1
ATOM 712 O O . PRO A 1 98 ? 57.139 7.847 -32.170 1.00 47.47 98 PRO A O 1
ATOM 715 N N . ALA A 1 99 ? 57.004 9.299 -33.866 1.00 32.56 99 ALA A N 1
ATOM 716 C CA . ALA A 1 99 ? 58.303 8.965 -34.464 1.00 32.56 99 ALA A CA 1
ATOM 717 C C . ALA A 1 99 ? 58.723 10.022 -35.501 1.00 32.56 99 ALA A C 1
ATOM 719 O O . ALA A 1 99 ? 57.949 10.385 -36.385 1.00 32.56 99 ALA A O 1
ATOM 720 N N . GLY A 1 100 ? 59.947 10.535 -35.355 1.00 30.17 100 GLY A N 1
ATOM 721 C CA . GLY A 1 100 ? 60.534 11.572 -36.201 1.00 30.17 100 GLY A CA 1
ATOM 722 C C . GLY A 1 100 ? 61.277 11.049 -37.435 1.00 30.17 100 GLY A C 1
ATOM 723 O O . GLY A 1 100 ? 61.549 9.861 -37.571 1.00 30.17 100 GLY A O 1
ATOM 724 N N . GLY A 1 101 ? 61.656 11.985 -38.308 1.00 29.50 101 GLY A N 1
ATOM 725 C CA . GLY A 1 101 ? 62.558 11.765 -39.441 1.00 29.50 101 GLY A CA 1
ATOM 726 C C . GLY A 1 101 ? 62.686 13.022 -40.306 1.00 29.50 101 GLY A C 1
ATOM 727 O O . GLY A 1 101 ? 61.703 13.505 -40.853 1.00 29.50 101 GLY A O 1
ATOM 728 N N . GLN A 1 102 ? 63.893 13.586 -40.382 1.00 33.38 102 GLN A N 1
ATOM 729 C CA . GLN A 1 102 ? 64.221 14.817 -41.111 1.00 33.38 102 GLN A CA 1
ATOM 730 C C . GLN A 1 102 ? 64.157 14.666 -42.646 1.00 33.38 102 GLN A C 1
ATOM 732 O O . GLN A 1 102 ? 64.559 13.639 -43.181 1.00 33.38 102 GLN A O 1
ATOM 737 N N . ARG A 1 103 ? 63.882 15.792 -43.330 1.00 33.22 103 ARG A N 1
ATOM 738 C CA . ARG A 1 103 ? 64.812 16.545 -44.220 1.00 33.22 103 ARG A CA 1
ATOM 739 C C . ARG A 1 103 ? 64.194 16.928 -45.577 1.00 33.22 103 ARG A C 1
ATOM 741 O O . ARG A 1 103 ? 63.903 16.073 -46.398 1.00 33.22 103 ARG A O 1
ATOM 748 N N . THR A 1 104 ? 64.133 18.238 -45.830 1.00 31.08 104 THR A N 1
ATOM 749 C CA . THR A 1 104 ? 64.671 18.997 -46.990 1.00 31.08 104 THR A CA 1
ATOM 750 C C . THR A 1 104 ? 63.790 20.201 -47.339 1.00 31.08 104 THR A C 1
ATOM 752 O O . THR A 1 104 ? 62.585 20.104 -47.533 1.00 31.08 104 THR A O 1
ATOM 755 N N . GLN A 1 105 ? 64.438 21.367 -47.370 1.00 35.00 105 GLN A N 1
ATOM 756 C CA . GLN A 1 105 ? 63.896 22.648 -47.808 1.00 35.00 105 GLN A CA 1
ATOM 757 C C . GLN A 1 105 ? 63.729 22.671 -49.329 1.00 35.00 105 GLN A C 1
ATOM 759 O O . GLN A 1 105 ? 64.684 22.367 -50.037 1.00 35.00 105 GLN A O 1
ATOM 764 N N . THR A 1 106 ? 62.609 23.207 -49.812 1.00 31.20 106 THR A N 1
ATOM 765 C CA . THR A 1 106 ? 62.596 24.085 -50.992 1.00 31.20 106 THR A CA 1
ATOM 766 C C . THR A 1 106 ? 61.604 25.230 -50.748 1.00 31.20 106 THR A C 1
ATOM 768 O O . THR A 1 106 ? 60.509 25.032 -50.231 1.00 31.20 106 THR A O 1
ATOM 771 N N . LYS A 1 107 ? 62.049 26.460 -51.026 1.00 35.03 107 LYS A N 1
ATOM 772 C CA . LYS A 1 107 ? 61.296 27.719 -50.915 1.00 35.03 107 LYS A CA 1
ATOM 773 C C . LYS A 1 107 ? 60.368 27.885 -52.123 1.00 35.03 107 LYS A C 1
ATOM 775 O O . LYS A 1 107 ? 60.870 27.762 -53.234 1.00 35.03 107 LYS A O 1
ATOM 780 N N . SER A 1 108 ? 59.117 28.320 -51.927 1.00 30.55 108 SER A N 1
ATOM 781 C CA . SER A 1 108 ? 58.446 29.278 -52.832 1.00 30.55 108 SER A CA 1
ATOM 782 C C . SER A 1 108 ? 57.109 29.795 -52.266 1.00 30.55 108 SER A C 1
ATOM 784 O O . SER A 1 108 ? 56.227 28.991 -52.000 1.00 30.55 108 SER A O 1
ATOM 786 N N . GLY A 1 109 ? 56.992 31.126 -52.130 1.00 35.66 109 GLY A N 1
ATOM 787 C CA . GLY A 1 109 ? 55.770 31.949 -52.268 1.00 35.66 109 GLY A CA 1
ATOM 788 C C . GLY A 1 109 ? 54.590 31.792 -51.282 1.00 35.66 109 GLY A C 1
ATOM 789 O O . GLY A 1 109 ? 54.122 30.681 -51.057 1.00 35.66 109 GLY A O 1
ATOM 790 N N . PRO A 1 110 ? 54.010 32.895 -50.756 1.00 44.56 110 PRO A N 1
ATOM 791 C CA . PRO A 1 110 ? 52.776 32.843 -49.980 1.00 44.56 110 PRO A CA 1
ATOM 792 C C . PRO A 1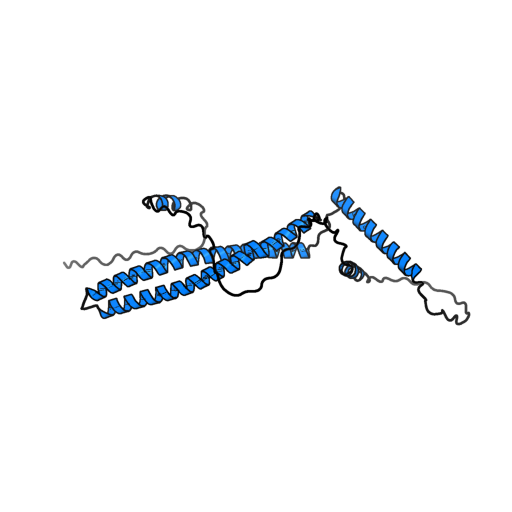 110 ? 51.594 32.627 -50.933 1.00 44.56 110 PRO A C 1
ATOM 794 O O . PRO A 1 110 ? 51.058 33.571 -51.510 1.00 44.56 110 PRO A O 1
ATOM 797 N N . VAL A 1 111 ? 51.188 31.372 -51.120 1.00 38.88 111 VAL A N 1
ATOM 798 C CA . VAL A 1 111 ? 49.873 31.078 -51.689 1.00 38.88 111 VAL A CA 1
ATOM 799 C C . VAL A 1 111 ? 48.869 31.290 -50.570 1.00 38.88 111 VAL A C 1
ATOM 801 O O . VAL A 1 111 ? 48.781 30.506 -49.628 1.00 38.88 111 VAL A O 1
ATOM 804 N N . ILE A 1 112 ? 48.153 32.404 -50.674 1.00 49.88 112 ILE A N 1
ATOM 805 C CA . ILE A 1 112 ? 46.902 32.656 -49.972 1.00 49.88 112 ILE A CA 1
ATOM 806 C C . ILE A 1 112 ? 45.980 31.489 -50.342 1.00 49.88 112 ILE A C 1
ATOM 808 O O . ILE A 1 112 ? 45.378 31.482 -51.415 1.00 49.88 112 ILE A O 1
ATOM 812 N N . LEU A 1 113 ? 45.935 30.459 -49.494 1.00 43.06 113 LEU A N 1
ATOM 813 C CA . LEU A 1 113 ? 44.873 29.469 -49.537 1.00 43.06 113 LEU A CA 1
ATOM 814 C C . LEU A 1 113 ? 43.625 30.213 -49.096 1.00 43.06 113 LEU A C 1
ATOM 816 O O . LEU A 1 113 ? 43.410 30.467 -47.911 1.00 43.06 113 LEU A O 1
ATOM 820 N N . ALA A 1 114 ? 42.891 30.658 -50.112 1.00 41.22 114 ALA A N 1
ATOM 821 C CA . ALA A 1 114 ? 41.520 31.080 -49.999 1.00 41.22 114 ALA A CA 1
ATOM 822 C C . ALA A 1 114 ? 40.803 30.092 -49.078 1.00 41.22 114 ALA A C 1
ATOM 824 O O . ALA A 1 114 ? 40.813 28.888 -49.332 1.00 41.22 114 ALA A O 1
ATOM 825 N N . ASP A 1 115 ? 40.302 30.653 -47.983 1.00 45.09 115 ASP A N 1
ATOM 826 C CA . ASP A 1 115 ? 39.138 30.231 -47.222 1.00 45.09 115 ASP A CA 1
ATOM 827 C C . ASP A 1 115 ? 38.524 28.930 -47.758 1.00 45.09 115 ASP A C 1
ATOM 829 O O . ASP A 1 115 ? 38.010 28.897 -48.879 1.00 45.09 115 ASP A O 1
ATOM 833 N N . GLU A 1 116 ? 38.644 27.843 -46.986 1.00 51.12 116 GLU A N 1
ATOM 834 C CA . GLU A 1 116 ? 38.007 26.562 -47.280 1.00 51.12 116 GLU A CA 1
ATOM 835 C C . GLU A 1 116 ? 36.493 26.773 -47.401 1.00 51.12 116 GLU A C 1
ATOM 837 O O . GLU A 1 116 ? 35.732 26.590 -46.449 1.00 51.12 116 GLU A O 1
ATOM 842 N N . ILE A 1 117 ? 36.022 27.107 -48.601 1.00 57.72 117 ILE A N 1
ATOM 843 C CA . ILE A 1 117 ? 34.620 26.968 -48.961 1.00 57.72 117 ILE A CA 1
ATOM 844 C C . ILE A 1 117 ? 34.403 25.462 -49.061 1.00 57.72 117 ILE A C 1
ATOM 846 O O . ILE A 1 117 ? 34.508 24.866 -50.137 1.00 57.72 117 ILE A O 1
ATOM 850 N N . LYS A 1 118 ? 34.161 24.817 -47.915 1.00 62.38 118 LYS A N 1
ATOM 851 C CA . LYS A 1 118 ? 33.687 23.438 -47.861 1.00 62.38 118 LYS A CA 1
ATOM 852 C C . LYS A 1 118 ? 32.452 23.379 -48.737 1.00 62.38 118 LYS A C 1
ATOM 854 O O . LYS A 1 118 ? 31.405 23.921 -48.395 1.00 62.38 118 LYS A O 1
ATOM 859 N N . ASN A 1 119 ? 32.612 22.786 -49.918 1.00 77.81 119 ASN A N 1
ATOM 860 C CA . ASN A 1 119 ? 31.530 22.642 -50.871 1.00 77.81 119 ASN A CA 1
ATOM 861 C C . ASN A 1 119 ? 30.388 21.912 -50.145 1.00 77.81 119 ASN A C 1
ATOM 863 O O . ASN A 1 119 ? 30.578 20.751 -49.764 1.00 77.81 119 ASN A O 1
ATOM 867 N N . PRO A 1 120 ? 29.212 22.537 -49.960 1.00 84.44 120 PRO A N 1
ATOM 868 C CA . PRO A 1 120 ? 28.118 21.933 -49.205 1.00 84.44 120 PRO A CA 1
ATOM 869 C C . PRO A 1 120 ? 27.695 20.561 -49.752 1.00 84.44 120 PRO A C 1
ATOM 871 O O . PRO A 1 120 ? 27.162 19.727 -49.022 1.00 84.44 120 PRO A O 1
ATOM 874 N N . ALA A 1 121 ? 27.940 20.294 -51.041 1.00 85.38 121 ALA A N 1
ATOM 875 C CA . ALA A 1 121 ? 27.701 18.989 -51.651 1.00 85.38 121 ALA A CA 1
ATOM 876 C C . ALA A 1 121 ? 28.685 17.907 -51.166 1.00 85.38 121 ALA A C 1
ATOM 878 O O . ALA A 1 121 ? 28.276 16.767 -50.949 1.00 85.38 121 ALA A O 1
ATOM 879 N N . MET A 1 122 ? 29.955 18.261 -50.948 1.00 87.62 122 MET A N 1
ATOM 880 C CA . MET A 1 122 ? 30.970 17.338 -50.429 1.00 87.62 122 MET A CA 1
ATOM 881 C C . MET A 1 122 ? 30.707 16.983 -48.965 1.00 87.62 122 MET A C 1
ATOM 883 O O . MET A 1 122 ? 30.806 15.817 -48.595 1.00 87.62 122 MET A O 1
ATOM 887 N N . GLU A 1 123 ? 30.273 17.943 -48.146 1.00 90.94 123 GLU A N 1
ATOM 888 C CA . GLU A 1 123 ? 29.875 17.663 -46.758 1.00 90.94 123 GLU A CA 1
ATOM 889 C C . GLU A 1 123 ? 28.661 16.729 -46.687 1.00 90.94 123 GLU A C 1
ATOM 891 O O . GLU A 1 123 ? 28.626 15.799 -45.877 1.00 90.94 123 GLU A O 1
ATOM 896 N N . LYS A 1 124 ? 27.674 16.929 -47.572 1.00 91.44 124 LYS A N 1
ATOM 897 C CA . LYS A 1 124 ? 26.520 16.027 -47.697 1.00 91.44 124 LYS A CA 1
ATOM 898 C C . LYS A 1 124 ? 26.943 14.620 -48.119 1.00 91.44 124 LYS A C 1
ATOM 900 O O . LYS A 1 124 ? 26.423 13.653 -47.565 1.00 91.44 124 LYS A O 1
ATOM 905 N N . LEU A 1 125 ? 27.879 14.494 -49.062 1.00 94.31 125 LEU A N 1
ATOM 906 C CA . LEU A 1 125 ? 28.398 13.197 -49.502 1.00 94.31 125 LEU A CA 1
ATOM 907 C C . LEU A 1 125 ? 29.128 12.466 -48.366 1.00 94.31 125 LEU A C 1
ATOM 909 O O . LEU A 1 125 ? 28.872 11.283 -48.140 1.00 94.31 125 LEU A O 1
ATOM 913 N N . GLU A 1 126 ? 29.972 13.166 -47.609 1.00 93.56 126 GLU A N 1
ATOM 914 C CA . GLU A 1 126 ? 30.661 12.594 -46.447 1.00 93.56 126 GLU A CA 1
ATOM 915 C C . GLU A 1 126 ? 29.685 12.195 -45.334 1.00 93.56 126 GLU A C 1
ATOM 917 O O . GLU A 1 126 ? 29.839 11.139 -44.714 1.00 93.56 126 GLU A O 1
ATOM 922 N N . LEU A 1 127 ? 28.620 12.972 -45.122 1.00 94.81 127 LEU A N 1
ATOM 923 C CA . LEU A 1 127 ? 27.567 12.614 -44.174 1.00 94.81 127 LEU A CA 1
ATOM 924 C C . LEU A 1 127 ? 26.853 11.317 -44.586 1.00 94.81 127 LEU A C 1
ATOM 926 O O . LEU A 1 127 ? 26.654 10.438 -43.744 1.00 94.81 127 LEU A O 1
ATOM 930 N N . VAL A 1 128 ? 26.522 11.164 -45.873 1.00 96.62 128 VAL A N 1
ATOM 931 C CA . VAL A 1 128 ? 25.929 9.930 -46.420 1.00 96.62 128 VAL A CA 1
ATOM 932 C C . VAL A 1 128 ? 26.902 8.761 -46.292 1.00 96.62 128 VAL A C 1
ATOM 934 O O . VAL A 1 128 ? 26.502 7.677 -45.864 1.00 96.62 128 VAL A O 1
ATOM 937 N N . ARG A 1 129 ? 28.190 8.972 -46.588 1.00 96.38 129 ARG A N 1
ATOM 938 C CA . ARG A 1 129 ? 29.232 7.949 -46.444 1.00 96.38 129 ARG A CA 1
ATOM 939 C C . ARG A 1 129 ? 29.340 7.475 -44.993 1.00 96.38 129 ARG A C 1
ATOM 941 O O . ARG A 1 129 ? 29.242 6.273 -44.742 1.00 96.38 129 ARG A O 1
ATOM 948 N N . LYS A 1 130 ? 29.464 8.398 -44.034 1.00 96.62 130 LYS A N 1
ATOM 949 C CA . LYS A 1 130 ? 29.535 8.096 -42.594 1.00 96.62 130 LYS A CA 1
ATOM 950 C C . LYS A 1 130 ? 28.285 7.365 -42.109 1.00 96.62 130 LYS A C 1
ATOM 952 O O . LYS A 1 130 ? 28.401 6.361 -41.407 1.00 96.62 130 LYS A O 1
ATOM 957 N N . TRP A 1 131 ? 27.105 7.831 -42.515 1.00 95.44 131 TRP A N 1
ATOM 958 C CA . TRP A 1 131 ? 25.842 7.165 -42.211 1.00 95.44 131 TRP A CA 1
ATOM 959 C C . TRP A 1 131 ? 25.804 5.738 -42.778 1.00 95.44 131 TRP A C 1
ATOM 961 O O . TRP A 1 131 ? 25.533 4.809 -42.027 1.00 95.44 131 TRP A O 1
ATOM 971 N N . SER A 1 132 ? 26.164 5.534 -44.051 1.00 97.50 132 SER A N 1
ATOM 972 C CA . SER A 1 132 ? 26.132 4.211 -44.700 1.00 97.50 132 SER A CA 1
ATOM 973 C C . SER A 1 132 ? 27.047 3.191 -44.012 1.00 97.50 132 SER A C 1
ATOM 975 O O . SER A 1 132 ? 26.647 2.048 -43.783 1.00 97.50 132 SER A O 1
ATOM 977 N N . LEU A 1 133 ? 28.250 3.614 -43.605 1.00 97.44 133 LEU A N 1
ATOM 978 C CA . LEU A 1 133 ? 29.200 2.751 -42.908 1.00 97.44 133 LEU A CA 1
ATOM 979 C C . LEU A 1 133 ? 28.702 2.382 -41.508 1.00 97.44 133 LEU A C 1
ATOM 981 O O . LEU A 1 133 ? 28.828 1.229 -41.094 1.00 97.44 133 LEU A O 1
ATOM 985 N N . ASN A 1 134 ? 28.135 3.348 -40.783 1.00 96.25 134 ASN A N 1
ATOM 986 C CA . ASN A 1 134 ? 27.571 3.109 -39.458 1.00 96.25 134 ASN A CA 1
ATOM 987 C C . ASN A 1 134 ? 26.358 2.177 -39.534 1.00 96.25 134 ASN A C 1
ATOM 989 O O . ASN A 1 134 ? 26.302 1.202 -38.789 1.00 96.25 134 ASN A O 1
ATOM 993 N N . THR A 1 135 ? 25.455 2.405 -40.490 1.00 95.69 135 THR A N 1
ATOM 994 C CA . THR A 1 135 ? 24.307 1.529 -40.745 1.00 95.69 135 THR A CA 1
ATOM 995 C C . THR A 1 135 ? 24.763 0.104 -41.041 1.00 95.69 135 THR A C 1
ATOM 997 O O . THR A 1 135 ? 24.299 -0.823 -40.384 1.00 95.69 135 THR A O 1
ATOM 1000 N N . TYR A 1 136 ? 25.738 -0.090 -41.937 1.00 97.00 136 TYR A N 1
ATOM 1001 C CA . TYR A 1 136 ? 26.275 -1.423 -42.228 1.00 97.00 136 TYR A CA 1
ATOM 1002 C C . TYR A 1 136 ? 26.865 -2.108 -40.986 1.00 97.00 136 TYR A C 1
ATOM 1004 O O . TYR A 1 136 ? 26.601 -3.289 -40.755 1.00 97.00 136 TYR A O 1
ATOM 1012 N N . LYS A 1 137 ? 27.633 -1.381 -40.159 1.00 94.56 137 LYS A N 1
ATOM 1013 C CA . LYS A 1 137 ? 28.182 -1.917 -38.902 1.00 94.56 137 LYS A CA 1
ATOM 1014 C C . LYS A 1 137 ? 27.070 -2.387 -37.959 1.00 94.56 137 LYS A C 1
ATOM 1016 O O . LYS A 1 137 ? 27.154 -3.508 -37.465 1.00 94.56 137 LYS A O 1
ATOM 1021 N N . CYS A 1 138 ? 26.028 -1.578 -37.759 1.00 89.94 138 CYS A N 1
ATOM 1022 C CA . CYS A 1 138 ? 24.877 -1.935 -36.927 1.00 89.94 138 CYS A CA 1
ATOM 1023 C C . CYS A 1 138 ? 24.118 -3.144 -37.491 1.00 89.94 138 CYS A C 1
ATOM 1025 O O . CYS A 1 138 ? 23.869 -4.100 -36.763 1.00 89.94 138 CYS A O 1
ATOM 1027 N N . THR A 1 139 ? 23.811 -3.155 -38.793 1.00 93.44 139 THR A N 1
ATOM 1028 C CA . THR A 1 139 ? 23.129 -4.285 -39.446 1.00 93.44 139 THR A CA 1
ATOM 1029 C C . THR A 1 139 ? 23.931 -5.575 -39.305 1.00 93.44 139 THR A C 1
ATOM 1031 O O . THR A 1 139 ? 23.374 -6.616 -38.962 1.00 93.44 139 THR A O 1
ATOM 1034 N N . ARG A 1 140 ? 25.251 -5.516 -39.510 1.00 93.62 140 ARG A N 1
ATOM 1035 C CA . ARG A 1 140 ? 26.130 -6.679 -39.354 1.00 93.62 140 ARG A CA 1
ATOM 1036 C C . ARG A 1 140 ? 26.161 -7.183 -37.911 1.00 93.62 140 ARG A C 1
ATOM 1038 O O . ARG A 1 140 ? 26.147 -8.396 -37.714 1.00 93.62 140 ARG A O 1
ATOM 1045 N N . GLN A 1 141 ? 26.193 -6.282 -36.928 1.00 91.81 141 GLN A N 1
ATOM 1046 C CA . GLN A 1 141 ? 26.138 -6.639 -35.510 1.00 91.81 141 GLN A CA 1
ATOM 1047 C C . GLN A 1 141 ? 24.828 -7.371 -35.189 1.00 91.81 141 GLN A C 1
ATOM 1049 O O . GLN A 1 141 ? 24.877 -8.500 -34.716 1.00 91.81 141 GLN A O 1
ATOM 1054 N N . ILE A 1 142 ? 23.679 -6.796 -35.565 1.00 88.88 142 ILE A N 1
ATOM 1055 C CA . ILE A 1 142 ? 22.349 -7.395 -35.348 1.00 88.88 142 ILE A CA 1
ATOM 1056 C C . ILE A 1 142 ? 22.261 -8.798 -35.963 1.00 88.88 142 ILE A C 1
ATOM 1058 O O . ILE A 1 142 ? 21.792 -9.734 -35.321 1.00 88.88 142 ILE A O 1
ATOM 1062 N N . ILE A 1 143 ? 22.724 -8.970 -37.205 1.00 90.12 143 ILE A N 1
ATOM 1063 C CA . ILE A 1 143 ? 22.718 -10.280 -37.872 1.00 90.12 143 ILE A CA 1
ATOM 1064 C C . ILE A 1 143 ? 23.639 -11.265 -37.137 1.00 90.12 143 ILE A C 1
ATOM 1066 O O . ILE A 1 143 ? 23.258 -12.411 -36.913 1.00 90.12 143 ILE A O 1
ATOM 1070 N N . SER A 1 144 ? 24.831 -10.826 -36.728 1.00 90.44 144 SER A N 1
ATOM 1071 C CA . SER A 1 144 ? 25.790 -11.678 -36.010 1.00 90.44 144 SER A CA 1
ATOM 1072 C C . SER A 1 144 ? 25.233 -12.158 -34.669 1.00 90.44 144 SER A C 1
ATOM 1074 O O . SER A 1 144 ? 25.376 -13.336 -34.349 1.00 90.44 144 SER A O 1
ATOM 1076 N N . GLU A 1 145 ? 24.558 -11.278 -33.926 1.00 90.12 145 GLU A N 1
ATOM 1077 C CA . GLU A 1 145 ? 23.869 -11.612 -32.676 1.00 90.12 145 GLU A CA 1
ATOM 1078 C C . GLU A 1 145 ? 22.744 -12.627 -32.919 1.00 90.12 145 GLU A C 1
ATOM 1080 O O . GLU A 1 145 ? 22.712 -13.674 -32.273 1.00 90.12 145 GLU A O 1
ATOM 1085 N N . LYS A 1 146 ? 21.881 -12.396 -33.921 1.00 87.00 146 LYS A N 1
ATOM 1086 C CA . LYS A 1 146 ? 20.770 -13.310 -34.251 1.00 87.00 146 LYS A CA 1
ATOM 1087 C C . LYS A 1 146 ? 21.220 -14.703 -34.699 1.00 87.00 146 LYS A C 1
ATOM 1089 O O . LYS A 1 146 ? 20.500 -15.668 -34.470 1.00 87.00 146 LYS A O 1
ATOM 1094 N N . LEU A 1 147 ? 22.389 -14.821 -35.331 1.00 90.56 147 LEU A N 1
ATOM 1095 C CA . LEU A 1 147 ? 22.984 -16.109 -35.712 1.00 90.56 147 LEU A CA 1
ATOM 1096 C C . LEU A 1 147 ? 23.848 -16.744 -34.604 1.00 90.56 147 LEU A C 1
ATOM 1098 O O . LEU A 1 147 ? 24.449 -17.791 -34.842 1.00 90.56 147 LEU A O 1
ATOM 1102 N N . GLY A 1 148 ? 23.960 -16.121 -33.424 1.00 85.50 148 GLY A N 1
ATOM 1103 C CA . GLY A 1 148 ? 24.797 -16.614 -32.323 1.00 85.50 148 GLY A CA 1
ATOM 1104 C C . GLY A 1 148 ? 26.303 -16.543 -32.603 1.00 85.50 148 GLY A C 1
ATOM 1105 O O . GLY A 1 148 ? 27.093 -17.225 -31.958 1.00 85.50 148 GLY A O 1
ATOM 1106 N N . ARG A 1 149 ? 26.715 -15.739 -33.590 1.00 90.38 149 ARG A N 1
ATOM 1107 C CA . ARG A 1 149 ? 28.116 -15.572 -34.019 1.00 90.38 149 ARG A CA 1
ATOM 1108 C C . ARG A 1 149 ? 28.774 -14.321 -33.428 1.00 90.38 149 ARG A C 1
ATOM 1110 O O . ARG A 1 149 ? 29.924 -14.039 -33.752 1.00 90.38 149 ARG A O 1
ATOM 1117 N N . GLY A 1 150 ? 28.056 -13.566 -32.598 1.00 79.44 150 GLY A N 1
ATOM 1118 C CA . GLY A 1 150 ? 28.546 -12.383 -31.894 1.00 79.44 150 GLY A CA 1
ATOM 1119 C C . GLY A 1 150 ? 27.884 -12.230 -30.525 1.00 79.44 150 GLY A C 1
ATOM 1120 O O . GLY A 1 150 ? 26.792 -12.749 -30.301 1.00 79.44 150 GLY A O 1
ATOM 1121 N N . SER A 1 151 ? 28.556 -11.531 -29.609 1.00 83.38 151 SER A N 1
ATOM 1122 C CA . SER A 1 151 ? 28.014 -11.224 -28.283 1.00 83.38 151 SER A CA 1
ATOM 1123 C C . SER A 1 151 ? 26.850 -10.250 -28.386 1.00 83.38 151 SER A C 1
ATOM 1125 O O . SER A 1 151 ? 26.919 -9.290 -29.157 1.00 83.38 151 SER A O 1
ATOM 1127 N N . ARG A 1 152 ? 25.822 -10.468 -27.560 1.00 81.31 152 ARG A N 1
ATOM 1128 C CA . ARG A 1 152 ? 24.696 -9.543 -27.437 1.00 81.31 152 ARG A CA 1
ATOM 1129 C C . ARG A 1 152 ? 25.209 -8.173 -27.005 1.00 81.31 152 ARG A C 1
ATOM 1131 O O . ARG A 1 152 ? 25.963 -8.080 -26.035 1.00 81.31 152 ARG A O 1
ATOM 1138 N N . THR A 1 153 ? 24.798 -7.115 -27.691 1.00 84.38 153 THR A N 1
ATOM 1139 C CA . THR A 1 153 ? 25.063 -5.745 -27.229 1.00 84.38 153 THR A CA 1
ATOM 1140 C C . THR A 1 153 ? 24.303 -5.521 -25.928 1.00 84.38 153 THR A C 1
ATOM 1142 O O . THR A 1 153 ? 23.121 -5.838 -25.888 1.00 84.38 153 THR A O 1
ATOM 1145 N N . VAL A 1 154 ? 24.954 -5.050 -24.854 1.00 86.69 154 VAL A N 1
ATOM 1146 C CA . VAL A 1 154 ? 24.352 -4.845 -23.517 1.00 86.69 154 VAL A CA 1
ATOM 1147 C C . VAL A 1 154 ? 24.702 -3.471 -22.961 1.00 86.69 154 VAL A C 1
ATOM 1149 O O . VAL A 1 154 ? 25.864 -3.078 -22.990 1.00 86.69 154 VAL A O 1
ATOM 1152 N N . ASP A 1 155 ? 23.694 -2.773 -22.434 1.00 90.31 155 ASP A N 1
ATOM 1153 C CA . ASP A 1 155 ? 23.857 -1.554 -21.643 1.00 90.31 155 ASP A CA 1
ATOM 1154 C C . ASP A 1 155 ? 23.848 -1.920 -20.154 1.00 90.31 155 ASP A C 1
ATOM 1156 O O . ASP A 1 155 ? 22.796 -2.052 -19.536 1.00 90.31 155 ASP A O 1
ATOM 1160 N N . LEU A 1 156 ? 25.033 -2.143 -19.587 1.00 92.81 156 LEU A N 1
ATOM 1161 C CA . LEU A 1 156 ? 25.176 -2.600 -18.202 1.00 92.81 156 LEU A CA 1
ATOM 1162 C C . LEU A 1 156 ? 24.617 -1.601 -17.177 1.00 92.81 156 LEU A C 1
ATOM 1164 O O . LEU A 1 156 ? 24.179 -2.019 -16.107 1.00 92.81 156 LEU A O 1
ATOM 1168 N N . GLU A 1 157 ? 24.630 -0.302 -17.485 1.00 94.50 157 GLU A N 1
ATOM 1169 C CA . GLU A 1 157 ? 24.092 0.720 -16.586 1.00 94.50 157 GLU A CA 1
ATOM 1170 C C . GLU A 1 157 ? 22.566 0.626 -16.526 1.00 94.50 157 GLU A C 1
ATOM 1172 O O . GLU A 1 157 ? 21.988 0.620 -15.436 1.00 94.50 157 GLU A O 1
ATOM 1177 N N . LEU A 1 158 ? 21.914 0.486 -17.684 1.00 94.12 158 LEU A N 1
ATOM 1178 C CA . LEU A 1 158 ? 20.466 0.316 -17.749 1.00 94.12 158 LEU A CA 1
ATOM 1179 C C . LEU A 1 158 ? 20.012 -0.981 -17.064 1.00 94.12 158 LEU A C 1
ATOM 1181 O O . LEU A 1 158 ? 19.047 -0.950 -16.303 1.00 94.12 158 LEU A O 1
ATOM 1185 N N . GLU A 1 159 ? 20.715 -2.098 -17.281 1.00 94.50 159 GLU A N 1
ATOM 1186 C CA . GLU A 1 159 ? 20.404 -3.374 -16.610 1.00 94.50 159 GLU A CA 1
ATOM 1187 C C . GLU A 1 159 ? 20.496 -3.228 -15.078 1.00 94.50 159 GLU A C 1
ATOM 1189 O O . GLU A 1 159 ? 19.583 -3.630 -14.355 1.00 94.50 159 GLU A O 1
ATOM 1194 N N . ALA A 1 160 ? 21.535 -2.553 -14.570 1.00 96.69 160 ALA A N 1
ATOM 1195 C CA . ALA A 1 160 ? 21.673 -2.289 -13.138 1.00 96.69 160 ALA A CA 1
ATOM 1196 C C . ALA A 1 160 ? 20.530 -1.415 -12.585 1.00 96.69 160 ALA A C 1
ATOM 1198 O O . ALA A 1 160 ? 20.023 -1.669 -11.490 1.00 96.69 160 ALA A O 1
ATOM 1199 N N . GLN A 1 161 ? 20.083 -0.401 -13.335 1.00 97.50 161 GLN A N 1
ATOM 1200 C CA . GLN A 1 161 ? 18.938 0.430 -12.940 1.00 97.50 161 GLN A CA 1
ATOM 1201 C C . GLN A 1 161 ? 17.618 -0.359 -12.932 1.00 97.50 161 GLN A C 1
ATOM 1203 O O . GLN A 1 161 ? 16.793 -0.163 -12.035 1.00 97.50 161 GLN A O 1
ATOM 1208 N N . ILE A 1 162 ? 17.421 -1.272 -13.889 1.00 96.50 162 ILE A N 1
ATOM 1209 C CA . ILE A 1 162 ? 16.255 -2.168 -13.938 1.00 96.50 162 ILE A CA 1
ATOM 1210 C C . ILE A 1 162 ? 16.233 -3.089 -12.713 1.00 96.50 162 ILE A C 1
ATOM 1212 O O . ILE A 1 162 ? 15.175 -3.269 -12.104 1.00 96.50 162 ILE A O 1
ATOM 1216 N N . ASP A 1 163 ? 17.377 -3.638 -12.312 1.00 97.56 163 ASP A N 1
ATOM 1217 C CA . ASP A 1 163 ? 17.460 -4.501 -11.130 1.00 97.56 163 ASP A CA 1
ATOM 1218 C C . ASP A 1 163 ? 17.151 -3.734 -9.839 1.00 97.56 163 ASP A C 1
ATOM 1220 O O . ASP A 1 163 ? 16.353 -4.197 -9.018 1.00 97.56 163 ASP A O 1
ATOM 1224 N N . ILE A 1 164 ? 17.662 -2.506 -9.701 1.00 98.19 164 ILE A N 1
ATOM 1225 C CA . ILE A 1 164 ? 17.300 -1.614 -8.589 1.00 98.19 164 ILE A CA 1
ATOM 1226 C C . ILE A 1 164 ? 15.787 -1.345 -8.574 1.00 98.19 164 ILE A C 1
ATOM 1228 O O . ILE A 1 164 ? 15.168 -1.369 -7.507 1.00 98.19 164 ILE A O 1
ATOM 1232 N N . LEU A 1 165 ? 15.165 -1.113 -9.736 1.00 98.19 165 LEU A N 1
ATOM 1233 C CA . LEU A 1 165 ? 13.718 -0.903 -9.838 1.00 98.19 165 LEU A CA 1
ATOM 1234 C C . LEU A 1 165 ? 12.932 -2.148 -9.398 1.00 98.19 165 LEU A C 1
ATOM 1236 O O . LEU A 1 165 ? 11.981 -2.026 -8.620 1.00 98.19 165 LEU A O 1
ATOM 1240 N N . ARG A 1 166 ? 13.338 -3.341 -9.852 1.00 98.31 166 ARG A N 1
ATOM 1241 C CA . ARG A 1 166 ? 12.728 -4.625 -9.461 1.00 98.31 166 ARG A CA 1
ATOM 1242 C C . ARG A 1 166 ? 12.826 -4.847 -7.952 1.00 98.31 166 ARG A C 1
ATOM 1244 O O . ARG A 1 166 ? 11.850 -5.267 -7.329 1.00 98.31 166 ARG A O 1
ATOM 1251 N N . ASP A 1 167 ? 13.963 -4.531 -7.345 1.00 98.44 167 ASP A N 1
ATOM 1252 C CA . ASP A 1 167 ? 14.148 -4.675 -5.902 1.00 98.44 167 ASP A CA 1
ATOM 1253 C C . ASP A 1 167 ? 13.377 -3.627 -5.097 1.00 98.44 167 ASP A C 1
ATOM 1255 O O . ASP A 1 167 ? 12.795 -3.949 -4.057 1.00 98.44 167 ASP A O 1
ATOM 1259 N N . ASN A 1 168 ? 13.294 -2.390 -5.585 1.00 98.12 168 ASN A N 1
ATOM 1260 C CA . ASN A 1 168 ? 12.457 -1.359 -4.971 1.00 98.12 168 ASN A CA 1
ATOM 1261 C C . ASN A 1 168 ? 10.971 -1.734 -5.029 1.00 98.12 168 ASN A C 1
ATOM 1263 O O . ASN A 1 168 ? 10.275 -1.572 -4.025 1.00 98.12 168 ASN A O 1
ATOM 1267 N N . LYS A 1 169 ? 10.499 -2.324 -6.139 1.00 98.25 169 LYS A N 1
ATOM 1268 C CA . LYS A 1 169 ? 9.135 -2.867 -6.244 1.00 98.25 169 LYS A CA 1
ATOM 1269 C C . LYS A 1 169 ? 8.849 -3.864 -5.122 1.00 98.25 169 LYS A C 1
ATOM 1271 O O . LYS A 1 169 ? 7.893 -3.668 -4.379 1.00 98.25 169 LYS A O 1
ATOM 1276 N N . LYS A 1 170 ? 9.715 -4.868 -4.928 1.00 98.56 170 LYS A N 1
ATOM 1277 C CA . LYS A 1 170 ? 9.564 -5.879 -3.860 1.00 98.56 170 LYS A CA 1
ATOM 1278 C C . LYS A 1 170 ? 9.531 -5.250 -2.463 1.00 98.56 170 LYS A C 1
ATOM 1280 O O . LYS A 1 170 ? 8.738 -5.653 -1.611 1.00 98.56 170 LYS A O 1
ATOM 1285 N N . LYS A 1 171 ? 10.381 -4.247 -2.208 1.00 98.56 171 LYS A N 1
ATOM 1286 C CA . LYS A 1 171 ? 10.401 -3.518 -0.926 1.00 98.56 171 LYS A CA 1
ATOM 1287 C C . LYS A 1 171 ? 9.084 -2.779 -0.686 1.00 98.56 171 LYS A C 1
ATOM 1289 O O . LYS A 1 171 ? 8.542 -2.848 0.417 1.00 98.56 171 LYS A O 1
ATOM 1294 N N . TYR A 1 172 ? 8.542 -2.117 -1.705 1.00 98.69 172 TYR A N 1
ATOM 1295 C CA . TYR A 1 172 ? 7.255 -1.428 -1.606 1.00 98.69 172 TYR A CA 1
ATOM 1296 C C . TYR A 1 172 ? 6.072 -2.393 -1.492 1.00 98.69 172 TYR A C 1
ATOM 1298 O O . TYR A 1 172 ? 5.172 -2.133 -0.701 1.00 98.69 172 TYR A O 1
ATOM 1306 N N . GLU A 1 173 ? 6.095 -3.537 -2.181 1.00 98.62 173 GLU A N 1
ATOM 1307 C CA . GLU A 1 173 ? 5.116 -4.620 -1.991 1.00 98.62 173 GLU A CA 1
ATOM 1308 C C . GLU A 1 173 ? 5.123 -5.134 -0.545 1.00 98.62 173 GLU A C 1
ATOM 1310 O O . GLU A 1 173 ? 4.066 -5.387 0.036 1.00 98.62 173 GLU A O 1
ATOM 1315 N N . ASN A 1 174 ? 6.304 -5.247 0.072 1.00 98.62 174 ASN A N 1
ATOM 1316 C CA . ASN A 1 174 ? 6.405 -5.624 1.476 1.00 98.62 174 ASN A CA 1
ATOM 1317 C C . ASN A 1 174 ? 5.786 -4.577 2.411 1.00 98.62 174 ASN A C 1
ATOM 1319 O O . ASN A 1 174 ? 4.999 -4.928 3.289 1.00 98.62 174 ASN A O 1
ATOM 1323 N N . ILE A 1 175 ? 6.092 -3.294 2.199 1.00 98.62 175 ILE A N 1
ATOM 1324 C CA . ILE A 1 175 ? 5.492 -2.190 2.965 1.00 98.62 175 ILE A CA 1
ATOM 1325 C C . ILE A 1 175 ? 3.969 -2.171 2.790 1.00 98.62 175 ILE A C 1
ATOM 1327 O O . ILE A 1 175 ? 3.244 -2.030 3.774 1.00 98.62 175 ILE A O 1
ATOM 1331 N N . LEU A 1 176 ? 3.478 -2.363 1.563 1.00 98.69 176 LEU A N 1
ATOM 1332 C CA . LEU A 1 176 ? 2.051 -2.425 1.257 1.00 98.69 176 LEU A CA 1
ATOM 1333 C C . LEU A 1 176 ? 1.361 -3.547 2.042 1.00 98.69 176 LEU A C 1
ATOM 1335 O O . LEU A 1 176 ? 0.327 -3.308 2.665 1.00 98.69 176 LEU A O 1
ATOM 1339 N N . ARG A 1 177 ? 1.962 -4.743 2.075 1.00 98.69 177 ARG A N 1
ATOM 1340 C CA . ARG A 1 177 ? 1.446 -5.885 2.843 1.00 98.69 177 ARG A CA 1
ATOM 1341 C C . ARG A 1 177 ? 1.380 -5.581 4.338 1.00 98.69 177 ARG A C 1
ATOM 1343 O O . ARG A 1 177 ? 0.360 -5.835 4.970 1.00 98.69 177 ARG A O 1
ATOM 1350 N N . LEU A 1 178 ? 2.444 -5.011 4.906 1.00 98.81 178 LEU A N 1
ATOM 1351 C CA . LEU A 1 178 ? 2.478 -4.642 6.324 1.00 98.81 178 LEU A CA 1
ATOM 1352 C C . LEU A 1 178 ? 1.420 -3.584 6.662 1.00 98.81 178 LEU A C 1
ATOM 1354 O O . LEU A 1 178 ? 0.741 -3.704 7.679 1.00 98.81 178 LEU A O 1
ATOM 1358 N N . ALA A 1 179 ? 1.228 -2.587 5.797 1.00 98.81 179 ALA A N 1
ATOM 1359 C CA . ALA A 1 179 ? 0.200 -1.567 5.978 1.00 98.81 179 ALA A CA 1
ATOM 1360 C C . ALA A 1 179 ? -1.220 -2.155 5.925 1.00 98.81 179 ALA A C 1
ATOM 1362 O O . ALA A 1 179 ? -2.069 -1.772 6.728 1.00 98.81 179 ALA A O 1
ATOM 1363 N N . GLN A 1 180 ? -1.480 -3.116 5.032 1.00 98.81 180 GLN A N 1
ATOM 1364 C CA . GLN A 1 180 ? -2.756 -3.842 4.974 1.00 98.81 180 GLN A CA 1
ATOM 1365 C C . GLN A 1 180 ? -3.015 -4.655 6.250 1.00 98.81 180 GLN A C 1
ATOM 1367 O O . GLN A 1 180 ? -4.126 -4.617 6.790 1.00 98.81 180 GLN A O 1
ATOM 1372 N N . THR A 1 181 ? -1.989 -5.337 6.771 1.00 98.88 181 THR A N 1
ATOM 1373 C CA . THR A 1 181 ? -2.067 -6.033 8.064 1.00 98.88 181 THR A CA 1
ATOM 1374 C C . THR A 1 181 ? -2.383 -5.054 9.191 1.00 98.88 181 THR A C 1
ATOM 1376 O O . THR A 1 181 ? -3.319 -5.289 9.953 1.00 98.88 181 THR A O 1
ATOM 1379 N N . LEU A 1 182 ? -1.668 -3.926 9.258 1.00 98.75 182 LEU A N 1
ATOM 1380 C CA . LEU A 1 182 ? -1.896 -2.887 10.261 1.00 98.75 182 LEU A CA 1
ATOM 1381 C C . LEU A 1 182 ? -3.317 -2.315 10.178 1.00 98.75 182 LEU A C 1
ATOM 1383 O O . LEU A 1 182 ? -3.972 -2.185 11.207 1.00 98.75 182 LEU A O 1
ATOM 1387 N N . SER A 1 183 ? -3.813 -2.015 8.973 1.00 98.81 183 SER A N 1
ATOM 1388 C CA . SER A 1 183 ? -5.187 -1.535 8.761 1.00 98.81 183 SER A CA 1
ATOM 1389 C C . SER A 1 183 ? -6.213 -2.537 9.297 1.00 98.81 183 SER A C 1
ATOM 1391 O O . SER A 1 183 ? -7.112 -2.175 10.053 1.00 98.81 183 SER A O 1
ATOM 1393 N N . THR A 1 184 ? -6.026 -3.823 8.991 1.00 98.75 184 THR A N 1
ATOM 1394 C CA . THR A 1 184 ? -6.915 -4.898 9.458 1.00 98.75 184 THR A CA 1
ATOM 1395 C C . THR A 1 184 ? -6.903 -5.023 10.982 1.00 98.75 184 THR A C 1
ATOM 1397 O O . THR A 1 184 ? -7.959 -5.092 11.612 1.00 98.75 184 THR A O 1
ATOM 1400 N N . GLN A 1 185 ? -5.716 -5.017 11.592 1.00 98.75 185 GLN A N 1
ATOM 1401 C CA . GLN A 1 185 ? -5.558 -5.102 13.045 1.00 98.75 185 GLN A CA 1
ATOM 1402 C C . GLN A 1 185 ? -6.139 -3.874 13.753 1.00 98.75 185 GLN A C 1
ATOM 1404 O O . GLN A 1 185 ? -6.835 -4.016 14.757 1.00 98.75 185 GLN A O 1
ATOM 1409 N N . LEU A 1 186 ? -5.908 -2.673 13.217 1.00 98.69 186 LEU A N 1
ATOM 1410 C CA . LEU A 1 186 ? -6.462 -1.436 13.761 1.00 98.69 186 LEU A CA 1
ATOM 1411 C C . LEU A 1 186 ? -7.990 -1.419 13.660 1.00 98.69 186 LEU A C 1
ATOM 1413 O O . LEU A 1 186 ? -8.652 -1.032 14.617 1.00 98.69 186 LEU A O 1
ATOM 1417 N N . PHE A 1 187 ? -8.563 -1.880 12.546 1.00 98.75 187 PHE A N 1
ATOM 1418 C CA . PHE A 1 187 ? -10.014 -1.999 12.393 1.00 98.75 187 PHE A CA 1
ATOM 1419 C C . PHE A 1 187 ? -10.630 -2.896 13.476 1.00 98.75 187 PHE A C 1
ATOM 1421 O O . PHE A 1 187 ? -11.611 -2.514 14.116 1.00 98.75 187 PHE A O 1
ATOM 1428 N N . GLN A 1 188 ? -10.028 -4.064 13.722 1.00 98.75 188 GLN A N 1
ATOM 1429 C CA . GLN A 1 188 ? -10.469 -4.980 14.778 1.00 98.75 188 GLN A CA 1
ATOM 1430 C C . GLN A 1 188 ? -10.313 -4.355 16.169 1.00 98.75 188 GLN A C 1
ATOM 1432 O O . GLN A 1 188 ? -11.232 -4.425 16.981 1.00 98.75 188 GLN A O 1
ATOM 1437 N N . MET A 1 189 ? -9.185 -3.691 16.431 1.00 98.69 189 MET A N 1
ATOM 1438 C CA . MET A 1 189 ? -8.933 -2.995 17.693 1.00 98.69 189 MET A CA 1
ATOM 1439 C C . MET A 1 189 ? -9.980 -1.910 17.963 1.00 98.69 189 MET A C 1
ATOM 1441 O O . MET A 1 189 ? -10.560 -1.887 19.045 1.00 98.69 189 MET A O 1
ATOM 1445 N N . VAL A 1 190 ? -10.264 -1.053 16.978 1.00 98.69 190 VAL A N 1
ATOM 1446 C CA . VAL A 1 190 ? -11.284 0.004 17.072 1.00 98.69 190 VAL A CA 1
ATOM 1447 C C . VAL A 1 190 ? -12.665 -0.590 17.334 1.00 98.69 190 VAL A C 1
ATOM 1449 O O . VAL A 1 190 ? -13.424 -0.059 18.145 1.00 98.69 190 VAL A O 1
ATOM 1452 N N . HIS A 1 191 ? -12.999 -1.713 16.695 1.00 98.31 191 HIS A N 1
ATOM 1453 C CA . HIS A 1 191 ? -14.255 -2.407 16.959 1.00 98.31 191 HIS A CA 1
ATOM 1454 C C . HIS A 1 191 ? -14.357 -2.871 18.421 1.00 98.31 191 HIS A C 1
ATOM 1456 O O . HIS A 1 191 ? -15.363 -2.597 19.077 1.00 98.31 191 HIS A O 1
ATOM 1462 N N . THR A 1 192 ? -13.303 -3.490 18.954 1.00 98.69 192 THR A N 1
ATOM 1463 C CA . THR A 1 192 ? -13.243 -3.916 20.361 1.00 98.69 192 THR A CA 1
ATOM 1464 C C . THR A 1 192 ? -13.269 -2.729 21.326 1.00 98.69 192 THR A C 1
ATOM 1466 O O . THR A 1 192 ? -13.933 -2.807 22.355 1.00 98.69 192 THR A O 1
ATOM 1469 N N . GLN A 1 193 ? -12.620 -1.606 20.997 1.00 98.62 193 GLN A N 1
ATOM 1470 C CA . GLN A 1 193 ? -12.684 -0.377 21.800 1.00 98.62 193 GLN A CA 1
ATOM 1471 C C . GLN A 1 193 ? -14.122 0.136 21.939 1.00 98.62 193 GLN A C 1
ATOM 1473 O O . GLN A 1 193 ? -14.518 0.508 23.040 1.00 98.62 193 GLN A O 1
ATOM 1478 N N . ARG A 1 194 ? -14.935 0.098 20.870 1.00 98.50 194 ARG A N 1
ATOM 1479 C CA . ARG A 1 194 ? -16.357 0.480 20.966 1.00 98.50 194 ARG A CA 1
ATOM 1480 C C . ARG A 1 194 ? -17.125 -0.441 21.911 1.00 98.50 194 ARG A C 1
ATOM 1482 O O . ARG A 1 194 ? -17.771 0.050 22.827 1.00 98.50 194 ARG A O 1
ATOM 1489 N N . GLN A 1 195 ? -16.986 -1.757 21.743 1.00 98.62 195 GLN A N 1
ATOM 1490 C CA . GLN A 1 195 ? -17.655 -2.732 22.614 1.00 98.62 195 GLN A CA 1
ATOM 14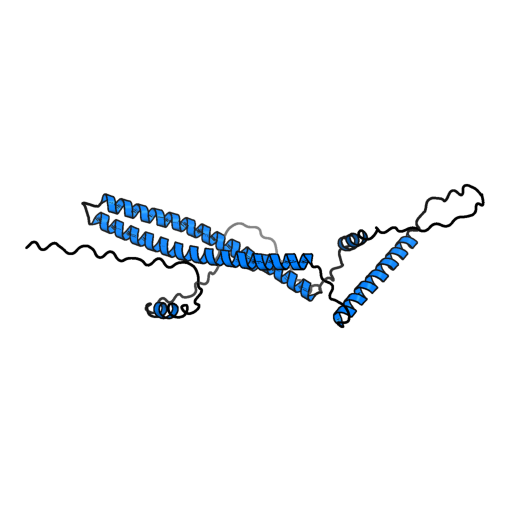91 C C . GLN A 1 195 ? -17.247 -2.568 24.085 1.00 98.62 195 GLN A C 1
ATOM 1493 O O . GLN A 1 195 ? -18.088 -2.624 24.979 1.00 98.62 195 GLN A O 1
ATOM 1498 N N . LEU A 1 196 ? -15.957 -2.336 24.340 1.00 98.62 196 LEU A N 1
ATOM 1499 C CA . LEU A 1 196 ? -15.440 -2.114 25.685 1.00 98.62 196 LEU A CA 1
ATOM 1500 C C . LEU A 1 196 ? -15.953 -0.793 26.278 1.00 98.62 196 LEU A C 1
ATOM 1502 O O . LEU A 1 196 ? -16.308 -0.746 27.454 1.00 98.62 196 LEU A O 1
ATOM 1506 N N . GLY A 1 197 ? -16.049 0.260 25.464 1.00 98.56 197 GLY A N 1
ATOM 1507 C CA . GLY A 1 197 ? -16.667 1.526 25.854 1.00 98.56 197 GLY A CA 1
ATOM 1508 C C . GLY A 1 197 ? -18.148 1.382 26.213 1.00 98.56 197 GLY A C 1
ATOM 1509 O O . GLY A 1 197 ? -18.593 1.968 27.198 1.00 98.56 197 GLY A O 1
ATOM 1510 N N . ASP A 1 198 ? -18.901 0.572 25.468 1.00 98.44 198 ASP A N 1
ATOM 1511 C CA . ASP A 1 198 ? -20.314 0.296 25.755 1.00 98.44 198 ASP A CA 1
ATOM 1512 C C . ASP A 1 198 ? -20.484 -0.522 27.044 1.00 98.44 198 ASP A C 1
ATOM 1514 O O . ASP A 1 198 ? -21.339 -0.202 27.871 1.00 98.44 198 ASP A O 1
ATOM 1518 N N . ALA A 1 199 ? -19.624 -1.522 27.268 1.00 98.44 199 ALA A N 1
ATOM 1519 C CA . ALA A 1 199 ? -19.616 -2.304 28.503 1.00 98.44 199 ALA A CA 1
ATOM 1520 C C . ALA A 1 199 ? -19.294 -1.441 29.737 1.00 98.44 199 ALA A C 1
ATOM 1522 O O . ALA A 1 199 ? -19.954 -1.572 30.768 1.00 98.44 199 ALA A O 1
ATOM 1523 N N . PHE A 1 200 ? -18.321 -0.528 29.637 1.00 98.56 200 PHE A N 1
ATOM 1524 C CA . PHE A 1 200 ? -18.022 0.415 30.717 1.00 98.56 200 PHE A CA 1
ATOM 1525 C C . PHE A 1 200 ? -19.170 1.396 30.970 1.00 98.56 200 PHE A C 1
ATOM 1527 O O . PHE A 1 200 ? -19.491 1.661 32.127 1.00 98.56 200 PHE A O 1
ATOM 1534 N N . ALA A 1 201 ? -19.831 1.892 29.921 1.00 98.19 201 ALA A N 1
ATOM 1535 C CA . ALA A 1 201 ? -20.986 2.771 30.080 1.00 98.19 201 ALA A CA 1
ATOM 1536 C C . ALA A 1 201 ? -22.142 2.061 30.808 1.00 98.19 201 ALA A C 1
ATOM 1538 O O . ALA A 1 201 ? -22.749 2.634 31.710 1.00 98.19 201 ALA A O 1
ATOM 1539 N N . ASP A 1 202 ? -22.413 0.799 30.469 1.00 98.00 202 ASP A N 1
ATOM 1540 C CA . ASP A 1 202 ? -23.427 -0.016 31.144 1.00 98.00 202 ASP A CA 1
ATOM 1541 C C . ASP A 1 202 ? -23.083 -0.267 32.626 1.00 98.00 202 ASP A C 1
ATOM 1543 O O . ASP A 1 202 ? -23.940 -0.128 33.502 1.00 98.00 202 ASP A O 1
ATOM 1547 N N . LEU A 1 203 ? -21.815 -0.559 32.937 1.00 97.75 203 LEU A N 1
ATOM 1548 C CA . LEU A 1 203 ? -21.349 -0.735 34.318 1.00 97.75 203 LEU A CA 1
ATOM 1549 C C . LEU A 1 203 ? -21.406 0.560 35.137 1.00 97.75 203 LEU A C 1
ATOM 1551 O O . LEU A 1 203 ? -21.777 0.518 36.310 1.00 97.75 203 LEU A O 1
ATOM 1555 N N . SER A 1 204 ? -21.095 1.701 34.518 1.00 97.75 204 SER A N 1
ATOM 1556 C CA . SER A 1 204 ? -21.197 3.028 35.136 1.00 97.75 204 SER A CA 1
ATOM 1557 C C . SER A 1 204 ? -22.624 3.327 35.605 1.00 97.75 204 SER A C 1
ATOM 1559 O O . SER A 1 204 ? -22.812 3.877 36.688 1.00 97.75 204 SER A O 1
ATOM 1561 N N . LEU A 1 205 ? -23.644 2.916 34.845 1.00 95.94 205 LEU A N 1
ATOM 1562 C CA . LEU A 1 205 ? -25.052 3.118 35.215 1.00 95.94 205 LEU A CA 1
ATOM 1563 C C . LEU A 1 205 ? -25.533 2.172 36.326 1.00 95.94 205 LEU A C 1
ATOM 1565 O O . LEU A 1 205 ? -26.480 2.498 37.040 1.00 95.94 205 LEU A O 1
ATOM 1569 N N . LYS A 1 206 ? -24.910 0.998 36.464 1.00 95.81 206 LYS A N 1
ATOM 1570 C CA . LYS A 1 206 ? -25.311 -0.041 37.430 1.00 95.81 206 LYS A CA 1
ATOM 1571 C C . LYS A 1 206 ? -24.596 0.074 38.775 1.00 95.81 206 LYS A C 1
ATOM 1573 O O . LYS A 1 206 ? -25.158 -0.325 39.792 1.00 95.81 206 LYS A O 1
ATOM 1578 N N . SER A 1 207 ? -23.378 0.610 38.785 1.00 91.81 207 SER A N 1
ATOM 1579 C CA . SER A 1 207 ? -22.509 0.654 39.963 1.00 91.81 207 SER A CA 1
ATOM 1580 C C . SER A 1 207 ? -22.336 2.086 40.465 1.00 91.81 207 SER A C 1
ATOM 1582 O O . SER A 1 207 ? -21.395 2.766 40.071 1.00 91.81 207 SER A O 1
ATOM 1584 N N . LEU A 1 208 ? -23.215 2.530 41.372 1.00 86.06 208 LEU A N 1
ATOM 1585 C CA . LEU A 1 208 ? -23.195 3.893 41.935 1.00 86.06 208 LEU A CA 1
ATOM 1586 C C . LEU A 1 208 ? -21.853 4.261 42.595 1.00 86.06 208 LEU A C 1
ATOM 1588 O O . LEU A 1 208 ? -21.409 5.395 42.467 1.00 86.06 208 LEU A O 1
ATOM 1592 N N . GLU A 1 209 ? -21.186 3.309 43.251 1.00 94.94 209 GLU A N 1
ATOM 1593 C CA . GLU A 1 209 ? -19.887 3.535 43.910 1.00 94.94 209 GLU A CA 1
ATOM 1594 C C . GLU A 1 209 ? -18.723 3.734 42.927 1.00 94.94 209 GLU A C 1
ATOM 1596 O O . GLU A 1 209 ? -17.727 4.358 43.275 1.00 94.94 209 GLU A O 1
ATOM 1601 N N . LEU A 1 210 ? -18.839 3.212 41.701 1.00 96.19 210 LEU A N 1
ATOM 1602 C CA . LEU A 1 210 ? -17.794 3.255 40.667 1.00 96.19 210 LEU A CA 1
ATOM 1603 C C . LEU A 1 210 ? -18.252 4.015 39.413 1.00 96.19 210 LEU A C 1
ATOM 1605 O O . LEU A 1 210 ? -17.663 3.864 38.341 1.00 96.19 210 LEU A O 1
ATOM 1609 N N . HIS A 1 211 ? -19.318 4.809 39.535 1.00 96.81 211 HIS A N 1
ATOM 1610 C CA . HIS A 1 211 ? -19.971 5.478 38.413 1.00 96.81 211 HIS A CA 1
ATOM 1611 C C . HIS A 1 211 ? -18.985 6.331 37.607 1.00 96.81 211 HIS A C 1
ATOM 1613 O O . HIS A 1 211 ? -18.900 6.180 36.386 1.00 96.81 211 HIS A O 1
ATOM 1619 N N . GLU A 1 212 ? -18.215 7.176 38.298 1.00 97.25 212 GLU A N 1
ATOM 1620 C CA . GLU A 1 212 ? -17.260 8.098 37.678 1.00 97.25 212 GLU A CA 1
ATOM 1621 C C . GLU A 1 212 ? -16.106 7.353 36.996 1.00 97.25 212 GLU A C 1
ATOM 1623 O O . GLU A 1 212 ? -15.777 7.652 35.850 1.00 97.25 212 GLU A O 1
ATOM 1628 N N . GLU A 1 213 ? -15.554 6.322 37.641 1.00 97.94 213 GLU A N 1
ATOM 1629 C CA . GLU A 1 213 ? -14.424 5.547 37.111 1.00 97.94 213 GLU A CA 1
ATOM 1630 C C . GLU A 1 213 ? -14.798 4.774 35.841 1.00 97.94 213 GLU A C 1
ATOM 1632 O O . GLU A 1 213 ? -14.072 4.774 34.841 1.00 97.94 213 GLU A O 1
ATOM 1637 N N . PHE A 1 214 ? -15.960 4.117 35.847 1.00 98.44 214 PHE A N 1
ATOM 1638 C CA . PHE A 1 214 ? -16.453 3.433 34.655 1.00 98.44 214 PHE A CA 1
ATOM 1639 C C . PHE A 1 214 ? -16.889 4.421 33.572 1.00 98.44 214 PHE A C 1
ATOM 1641 O O . PHE A 1 214 ? -16.635 4.165 32.396 1.00 98.44 214 PHE A O 1
ATOM 1648 N N . GLY A 1 215 ? -17.479 5.560 33.944 1.00 98.31 215 GLY A N 1
ATOM 1649 C CA . GLY A 1 215 ? -17.858 6.614 33.002 1.00 98.31 215 GLY A CA 1
ATOM 1650 C C . GLY A 1 215 ? -16.644 7.183 32.265 1.00 98.31 215 GLY A C 1
ATOM 1651 O O . GLY A 1 215 ? -16.610 7.194 31.034 1.00 98.31 215 GLY A O 1
ATOM 1652 N N . TYR A 1 216 ? -15.592 7.538 33.005 1.00 98.50 216 TYR A N 1
ATOM 1653 C CA . TYR A 1 216 ? -14.336 8.034 32.441 1.00 98.50 216 TYR A CA 1
ATOM 1654 C C . TYR A 1 216 ? -13.677 7.023 31.487 1.00 98.50 216 TYR A C 1
ATOM 1656 O O . TYR A 1 216 ? -13.228 7.379 30.390 1.00 98.50 216 TYR A O 1
ATOM 1664 N N . ASN A 1 217 ? -13.648 5.741 31.866 1.00 98.56 217 ASN A N 1
ATOM 1665 C CA . ASN A 1 217 ? -13.114 4.680 31.010 1.00 98.56 217 ASN A CA 1
ATOM 1666 C C . ASN A 1 217 ? -13.960 4.468 29.744 1.00 98.56 217 ASN A C 1
ATOM 1668 O O . ASN A 1 217 ? -13.399 4.267 28.663 1.00 98.56 217 ASN A O 1
ATOM 1672 N N . ALA A 1 218 ? -15.290 4.549 29.849 1.00 98.62 218 ALA A N 1
ATOM 1673 C CA . ALA A 1 218 ? -16.190 4.467 28.702 1.00 98.62 218 ALA A CA 1
ATOM 1674 C C . ALA A 1 218 ? -15.908 5.583 27.688 1.00 98.62 218 ALA A C 1
ATOM 1676 O O . ALA A 1 218 ? -15.741 5.315 26.493 1.00 98.62 218 ALA A O 1
ATOM 1677 N N . ASP A 1 219 ? -15.801 6.821 28.169 1.00 98.50 219 ASP A N 1
ATOM 1678 C CA . ASP A 1 219 ? -15.529 7.990 27.334 1.00 98.50 219 ASP A CA 1
ATOM 1679 C C . ASP A 1 219 ? -14.144 7.915 26.687 1.00 98.50 219 ASP A C 1
ATOM 1681 O O . ASP A 1 219 ? -13.996 8.194 25.493 1.00 98.50 219 ASP A O 1
ATOM 1685 N N . THR A 1 220 ? -13.142 7.442 27.432 1.00 98.69 220 THR A N 1
ATOM 1686 C CA . THR A 1 220 ? -11.788 7.223 26.906 1.00 98.69 220 THR A CA 1
ATOM 1687 C C . THR A 1 220 ? -11.793 6.210 25.761 1.00 98.69 220 THR A C 1
ATOM 1689 O O . THR A 1 220 ? -11.216 6.476 24.704 1.00 98.69 220 THR A O 1
ATOM 1692 N N . GLN A 1 221 ? -12.482 5.074 25.912 1.00 98.69 221 GLN A N 1
ATOM 1693 C CA . GLN A 1 221 ? -12.548 4.067 24.848 1.00 98.69 221 GLN A CA 1
ATOM 1694 C C . GLN A 1 221 ? -13.301 4.564 23.611 1.00 98.69 221 GLN A C 1
ATOM 1696 O O . GLN A 1 221 ? -12.866 4.318 22.483 1.00 98.69 221 GLN A O 1
ATOM 1701 N N . LYS A 1 222 ? -14.383 5.329 23.795 1.00 98.44 222 LYS A N 1
ATOM 1702 C CA . LYS A 1 222 ? -15.113 5.961 22.684 1.00 98.44 222 LYS A CA 1
ATOM 1703 C C . LYS A 1 222 ? -14.249 6.983 21.942 1.00 98.44 222 LYS A C 1
ATOM 1705 O O . LYS A 1 222 ? -14.265 7.017 20.709 1.00 98.44 222 LYS A O 1
ATOM 1710 N N . LEU A 1 223 ? -13.464 7.784 22.665 1.00 98.50 223 LEU A N 1
ATOM 1711 C CA . LEU A 1 223 ? -12.532 8.743 22.069 1.00 98.50 223 LEU A CA 1
ATOM 1712 C C . LEU A 1 223 ? -11.419 8.039 21.281 1.00 98.50 223 LEU A C 1
ATOM 1714 O O . LEU A 1 223 ? -11.134 8.427 20.146 1.00 98.50 223 LEU A O 1
ATOM 1718 N N . LEU A 1 224 ? -10.817 6.989 21.848 1.00 98.62 224 LEU A N 1
ATOM 1719 C CA . LEU A 1 224 ? -9.799 6.190 21.164 1.00 98.62 224 LEU A CA 1
ATOM 1720 C C . LEU A 1 224 ? -10.351 5.539 19.892 1.00 98.62 224 LEU A C 1
ATOM 1722 O O . LEU A 1 224 ? -9.704 5.629 18.849 1.00 98.62 224 LEU A O 1
ATOM 1726 N N . ALA A 1 225 ? -11.564 4.980 19.943 1.00 98.56 225 ALA A N 1
ATOM 1727 C CA . ALA A 1 225 ? -12.217 4.395 18.775 1.00 98.56 225 ALA A CA 1
ATOM 1728 C C . ALA A 1 225 ? -12.427 5.433 17.658 1.00 98.56 225 ALA A C 1
ATOM 1730 O O . ALA A 1 225 ? -12.079 5.181 16.504 1.00 98.56 225 ALA A O 1
ATOM 1731 N N . LYS A 1 226 ? -12.920 6.632 18.000 1.00 98.19 226 LYS A N 1
ATOM 1732 C CA . LYS A 1 226 ? -13.117 7.735 17.043 1.00 98.19 226 LYS A CA 1
ATOM 1733 C C . LYS A 1 226 ? -11.800 8.203 16.408 1.00 98.19 226 LYS A C 1
ATOM 1735 O O . LYS A 1 226 ? -11.728 8.426 15.198 1.00 98.19 226 LYS A O 1
ATOM 1740 N N . ASN A 1 227 ? -10.741 8.335 17.204 1.00 98.25 227 ASN A N 1
ATOM 1741 C CA . ASN A 1 227 ? -9.415 8.682 16.686 1.00 98.25 227 ASN A CA 1
ATOM 1742 C C . ASN A 1 227 ? -8.863 7.564 15.787 1.00 98.25 227 ASN A C 1
ATOM 1744 O O . ASN A 1 227 ? -8.282 7.838 14.734 1.00 98.25 227 ASN A O 1
ATOM 1748 N N . GLY A 1 228 ? -9.098 6.307 16.167 1.00 98.56 228 GLY A N 1
ATOM 1749 C CA . GLY A 1 228 ? -8.732 5.132 15.388 1.00 98.56 228 GLY A CA 1
ATOM 1750 C C . GLY A 1 228 ? -9.421 5.074 14.023 1.00 98.56 228 GLY A C 1
ATOM 1751 O O . GLY A 1 228 ? -8.767 4.720 13.049 1.00 98.56 228 GLY A O 1
ATOM 1752 N N . GLU A 1 229 ? -10.685 5.494 13.903 1.00 98.12 229 GLU A N 1
ATOM 1753 C CA . GLU A 1 229 ? -11.379 5.618 12.606 1.00 98.12 229 GLU A CA 1
ATOM 1754 C C . GLU A 1 229 ? -10.682 6.612 11.666 1.00 98.12 229 GLU A C 1
ATOM 1756 O O . GLU A 1 229 ? -10.496 6.332 10.480 1.00 98.12 229 GLU A O 1
ATOM 1761 N N . THR A 1 230 ? -10.249 7.757 12.200 1.00 98.44 230 THR A N 1
ATOM 1762 C CA . THR A 1 230 ? -9.524 8.773 11.418 1.00 98.44 230 THR A CA 1
ATOM 1763 C C . THR A 1 230 ? -8.175 8.230 10.944 1.00 98.44 230 THR A C 1
ATOM 1765 O O . THR A 1 230 ? -7.826 8.357 9.767 1.00 98.44 230 THR A O 1
ATOM 1768 N N . LEU A 1 231 ? -7.435 7.565 11.839 1.00 98.62 231 LEU A N 1
ATOM 1769 C CA . LEU A 1 231 ? -6.167 6.918 11.502 1.00 98.62 231 LEU A CA 1
ATOM 1770 C C . LEU A 1 231 ? -6.356 5.801 10.465 1.00 98.62 231 LEU A C 1
ATOM 1772 O O . LEU A 1 231 ? -5.569 5.700 9.524 1.00 98.62 231 LEU A O 1
ATOM 1776 N N . LEU A 1 232 ? -7.416 5.001 10.588 1.00 98.62 232 LEU A N 1
ATOM 1777 C CA . LEU A 1 232 ? -7.752 3.949 9.631 1.00 98.62 232 LEU A CA 1
ATOM 1778 C C . LEU A 1 232 ? -7.998 4.530 8.230 1.00 98.62 232 LEU A C 1
ATOM 1780 O O . LEU A 1 232 ? -7.508 3.984 7.241 1.00 98.62 232 LEU A O 1
ATOM 1784 N N . GLY A 1 233 ? -8.691 5.670 8.141 1.00 98.44 233 GLY A N 1
ATOM 1785 C CA . GLY A 1 233 ? -8.864 6.412 6.891 1.00 98.44 233 GLY A CA 1
ATOM 1786 C C . GLY A 1 233 ? -7.529 6.820 6.258 1.00 98.44 233 GLY A C 1
ATOM 1787 O O . GLY A 1 233 ? -7.306 6.574 5.071 1.00 98.44 233 GLY A O 1
ATOM 1788 N N . ALA A 1 234 ? -6.607 7.369 7.055 1.00 98.75 234 ALA A N 1
ATOM 1789 C CA . ALA A 1 234 ? -5.276 7.759 6.585 1.00 98.75 234 ALA A CA 1
ATOM 1790 C C . ALA A 1 234 ? -4.440 6.556 6.105 1.00 98.75 234 ALA A C 1
ATOM 1792 O O . ALA A 1 234 ? -3.808 6.622 5.048 1.00 98.75 234 ALA A O 1
ATOM 1793 N N . ILE A 1 235 ? -4.472 5.436 6.834 1.00 98.69 235 ILE A N 1
ATOM 1794 C CA . ILE A 1 235 ? -3.768 4.204 6.445 1.00 98.69 235 ILE A CA 1
ATOM 1795 C C . ILE A 1 235 ? -4.352 3.635 5.146 1.00 98.69 235 ILE A C 1
ATOM 1797 O O . ILE A 1 235 ? -3.598 3.252 4.253 1.00 98.69 235 ILE A O 1
ATOM 1801 N N . ASN A 1 236 ? -5.677 3.618 4.988 1.00 98.62 236 ASN A N 1
ATOM 1802 C CA . ASN A 1 236 ? -6.310 3.138 3.758 1.00 98.62 236 ASN A CA 1
ATOM 1803 C C . ASN A 1 236 ? -5.979 4.025 2.549 1.00 98.62 236 ASN A C 1
ATOM 1805 O O . ASN A 1 236 ? -5.725 3.505 1.460 1.00 98.62 236 ASN A O 1
ATOM 1809 N N . PHE A 1 237 ? -5.898 5.345 2.738 1.00 98.75 237 PHE A N 1
ATOM 1810 C CA . PHE A 1 237 ? -5.414 6.255 1.699 1.00 98.75 237 PHE A CA 1
ATOM 1811 C C . PHE A 1 237 ? -3.953 5.969 1.313 1.00 98.75 237 PHE A C 1
ATOM 1813 O O . PHE A 1 237 ? -3.621 5.907 0.124 1.00 98.75 237 PHE A O 1
ATOM 1820 N N . PHE A 1 238 ? -3.082 5.732 2.299 1.00 98.75 238 PHE A N 1
ATOM 1821 C CA . PHE A 1 238 ? -1.696 5.325 2.060 1.00 98.75 238 PHE A CA 1
ATOM 1822 C C . PHE A 1 238 ? -1.616 4.006 1.275 1.00 98.75 238 PHE A C 1
ATOM 1824 O O . PHE A 1 238 ? -0.916 3.945 0.263 1.00 98.75 238 PHE A O 1
ATOM 1831 N N . ILE A 1 239 ? -2.377 2.980 1.675 1.00 98.75 239 ILE A N 1
ATOM 1832 C CA . ILE A 1 239 ? -2.453 1.683 0.981 1.00 98.75 239 ILE A CA 1
ATOM 1833 C C . ILE A 1 239 ? -2.852 1.883 -0.483 1.00 98.75 239 ILE A C 1
ATOM 1835 O O . ILE A 1 239 ? -2.181 1.364 -1.372 1.00 98.75 239 ILE A O 1
ATOM 1839 N N . ALA A 1 240 ? -3.908 2.653 -0.756 1.00 98.69 240 ALA A N 1
ATOM 1840 C CA . ALA A 1 240 ? -4.372 2.906 -2.121 1.00 98.69 240 ALA A CA 1
ATOM 1841 C C . ALA A 1 240 ? -3.311 3.626 -2.976 1.00 98.69 240 ALA A C 1
ATOM 1843 O O . ALA A 1 240 ? -3.103 3.283 -4.147 1.00 98.69 240 ALA A O 1
ATOM 1844 N N . SER A 1 241 ? -2.612 4.590 -2.374 1.00 98.62 241 SER A N 1
ATOM 1845 C CA . SER A 1 241 ? -1.554 5.363 -3.030 1.00 98.62 241 SER A CA 1
ATOM 1846 C C . SER A 1 241 ? -0.345 4.488 -3.374 1.00 98.62 241 SER A C 1
ATOM 1848 O O . SER A 1 241 ? 0.096 4.467 -4.524 1.00 98.62 241 SER A O 1
ATOM 1850 N N . VAL A 1 242 ? 0.152 3.697 -2.418 1.00 98.50 242 VAL A N 1
ATOM 1851 C CA . VAL A 1 242 ? 1.284 2.781 -2.642 1.00 98.50 242 VAL A CA 1
ATOM 1852 C C . VAL A 1 242 ? 0.904 1.655 -3.599 1.00 98.50 242 VAL A C 1
ATOM 1854 O O . VAL A 1 242 ? 1.688 1.314 -4.479 1.00 98.50 242 VAL A O 1
ATOM 1857 N N . ASN A 1 243 ? -0.313 1.116 -3.503 1.00 98.50 243 ASN A N 1
ATOM 1858 C CA . ASN A 1 243 ? -0.810 0.116 -4.445 1.00 98.50 243 ASN A CA 1
ATOM 1859 C C . ASN A 1 243 ? -0.810 0.645 -5.887 1.00 98.50 243 ASN A C 1
ATOM 1861 O O . ASN A 1 243 ? -0.423 -0.072 -6.803 1.00 98.50 243 ASN A O 1
ATOM 1865 N N . THR A 1 244 ? -1.198 1.906 -6.090 1.00 98.69 244 THR A N 1
ATOM 1866 C CA . THR A 1 244 ? -1.143 2.560 -7.406 1.00 98.69 244 THR A CA 1
ATOM 1867 C C . THR A 1 244 ? 0.295 2.702 -7.899 1.00 98.69 244 THR A C 1
ATOM 1869 O O . THR A 1 244 ? 0.586 2.333 -9.035 1.00 98.69 244 THR A O 1
ATOM 1872 N N . LEU A 1 245 ? 1.206 3.174 -7.045 1.00 98.38 245 LEU A N 1
ATOM 1873 C CA . LEU A 1 245 ? 2.624 3.290 -7.387 1.00 98.38 245 LEU A CA 1
ATOM 1874 C C . LEU A 1 245 ? 3.215 1.936 -7.813 1.00 98.38 245 LEU A C 1
ATOM 1876 O O . LEU A 1 245 ? 3.869 1.842 -8.847 1.00 98.38 245 LEU A O 1
ATOM 1880 N N . VAL A 1 246 ? 2.966 0.885 -7.035 1.00 98.44 246 VAL A N 1
ATOM 1881 C CA . VAL A 1 246 ? 3.558 -0.442 -7.245 1.00 98.44 246 VAL A CA 1
ATOM 1882 C C . VAL A 1 246 ? 2.931 -1.171 -8.431 1.00 98.44 246 VAL A C 1
ATOM 1884 O O . VAL A 1 246 ? 3.651 -1.626 -9.315 1.00 98.44 246 VAL A O 1
ATOM 1887 N N . ASN A 1 247 ? 1.601 -1.272 -8.461 1.00 97.81 247 ASN A N 1
ATOM 1888 C CA . ASN A 1 247 ? 0.884 -2.140 -9.401 1.00 97.81 247 ASN A CA 1
ATOM 1889 C C . ASN A 1 247 ? 0.444 -1.434 -10.686 1.00 97.81 247 ASN A C 1
ATOM 1891 O O . ASN A 1 247 ? -0.082 -2.090 -11.579 1.00 97.81 247 ASN A O 1
ATOM 1895 N N . LYS A 1 248 ? 0.623 -0.113 -10.781 1.00 97.88 248 LYS A N 1
ATOM 1896 C CA . LYS A 1 248 ? 0.396 0.631 -12.026 1.00 97.88 248 LYS A CA 1
ATOM 1897 C C . LYS A 1 248 ? 1.678 1.306 -12.481 1.00 97.88 248 LYS A C 1
ATOM 1899 O O . LYS A 1 248 ? 2.247 0.909 -13.482 1.00 97.88 248 LYS A O 1
ATOM 1904 N N . THR A 1 249 ? 2.196 2.265 -11.717 1.00 98.38 249 THR A N 1
ATOM 1905 C CA . THR A 1 249 ? 3.305 3.114 -12.188 1.00 98.38 249 THR A CA 1
ATOM 1906 C C . THR A 1 249 ? 4.607 2.339 -12.422 1.00 98.38 249 THR A C 1
ATOM 1908 O O . THR A 1 249 ? 5.235 2.470 -13.476 1.00 98.38 249 THR A O 1
ATOM 1911 N N . ILE A 1 250 ? 5.029 1.527 -11.451 1.00 98.12 250 ILE A N 1
ATOM 1912 C CA . ILE A 1 250 ? 6.239 0.706 -11.589 1.00 98.12 250 ILE A CA 1
ATOM 1913 C C . ILE A 1 250 ? 6.001 -0.419 -12.602 1.00 98.12 250 ILE A C 1
ATOM 1915 O O . ILE A 1 250 ? 6.876 -0.687 -13.424 1.00 98.12 250 ILE A O 1
ATOM 1919 N N . GLU A 1 251 ? 4.822 -1.042 -12.583 1.00 97.44 251 GLU A N 1
ATOM 1920 C CA . GLU A 1 251 ? 4.468 -2.115 -13.518 1.00 97.44 251 GLU A CA 1
ATOM 1921 C C . GLU A 1 251 ? 4.480 -1.638 -14.982 1.00 97.44 251 GLU A C 1
ATOM 1923 O O . GLU A 1 251 ? 5.089 -2.290 -15.826 1.00 97.44 251 GLU A O 1
ATOM 1928 N N . ASP A 1 252 ? 3.933 -0.457 -15.285 1.00 98.25 252 ASP A N 1
ATOM 1929 C CA . ASP A 1 252 ? 3.966 0.152 -16.626 1.00 98.25 252 ASP A CA 1
ATOM 1930 C C . ASP A 1 252 ? 5.408 0.372 -17.117 1.00 98.25 252 ASP A C 1
ATOM 1932 O O . ASP A 1 252 ? 5.749 0.123 -18.282 1.00 98.25 252 ASP A O 1
ATOM 1936 N N . THR A 1 253 ? 6.294 0.792 -16.209 1.00 98.06 253 THR A N 1
ATOM 1937 C CA . THR A 1 253 ? 7.722 0.952 -16.510 1.00 98.06 253 THR A CA 1
ATOM 1938 C C . THR A 1 253 ? 8.364 -0.403 -16.815 1.00 98.06 253 THR A C 1
ATOM 1940 O O . THR A 1 253 ? 9.066 -0.541 -17.817 1.00 98.06 253 THR A O 1
ATOM 1943 N N . LEU A 1 254 ? 8.087 -1.431 -16.008 1.00 97.44 254 LEU A N 1
ATOM 1944 C CA . LEU A 1 254 ? 8.606 -2.786 -16.226 1.00 97.44 254 LEU A CA 1
ATOM 1945 C C . LEU A 1 254 ? 8.065 -3.425 -17.514 1.00 97.44 254 LEU A C 1
ATOM 1947 O O . LEU A 1 254 ? 8.798 -4.139 -18.201 1.00 97.44 254 LEU A O 1
ATOM 1951 N N . MET A 1 255 ? 6.826 -3.123 -17.898 1.00 97.31 255 MET A N 1
ATOM 1952 C CA . MET A 1 255 ? 6.268 -3.532 -19.187 1.00 97.31 255 MET A CA 1
ATOM 1953 C C . MET A 1 255 ? 7.013 -2.888 -20.359 1.00 97.31 255 MET A C 1
ATOM 1955 O O . MET A 1 255 ? 7.311 -3.566 -21.345 1.00 97.31 255 MET A O 1
ATOM 1959 N N . THR A 1 256 ? 7.382 -1.613 -20.234 1.00 96.94 256 THR A N 1
ATOM 1960 C CA . THR A 1 256 ? 8.213 -0.919 -21.230 1.00 96.94 256 THR A CA 1
ATOM 1961 C C . THR A 1 256 ? 9.613 -1.534 -21.310 1.00 96.94 256 THR A C 1
ATOM 1963 O O . THR A 1 256 ? 10.119 -1.775 -22.406 1.00 96.94 256 THR A O 1
ATOM 1966 N N . VAL A 1 257 ? 10.218 -1.871 -20.166 1.00 95.56 257 VAL A N 1
ATOM 1967 C CA . VAL A 1 257 ? 11.505 -2.588 -20.104 1.00 95.56 257 VAL A CA 1
ATOM 1968 C C . VAL A 1 257 ? 11.422 -3.930 -20.832 1.00 95.56 257 VAL A C 1
ATOM 1970 O O . VAL A 1 257 ? 12.282 -4.238 -21.652 1.00 95.56 257 VAL A O 1
ATOM 1973 N N . LYS A 1 258 ? 10.350 -4.700 -20.625 1.00 94.38 258 LYS A N 1
ATOM 1974 C CA . LYS A 1 258 ? 10.137 -5.980 -21.315 1.00 94.38 258 LYS A CA 1
ATOM 1975 C C . LYS A 1 258 ? 10.020 -5.816 -22.836 1.00 94.38 258 LYS A C 1
ATOM 1977 O O . LYS A 1 258 ? 10.525 -6.645 -23.595 1.00 94.38 258 LYS A O 1
ATOM 1982 N N . GLN A 1 259 ? 9.360 -4.752 -23.298 1.00 93.44 259 GLN A N 1
ATOM 1983 C CA . GLN A 1 259 ? 9.284 -4.423 -24.726 1.00 93.44 259 GLN A CA 1
ATOM 1984 C C . GLN A 1 259 ? 10.655 -4.031 -25.287 1.00 93.44 259 GLN A C 1
ATOM 1986 O O . GLN A 1 259 ? 11.020 -4.497 -26.364 1.00 93.44 259 GLN A O 1
ATOM 1991 N N . TYR A 1 260 ? 11.428 -3.234 -24.544 1.00 90.38 260 TYR A N 1
ATOM 1992 C CA . TYR A 1 260 ? 12.807 -2.885 -24.890 1.00 90.38 260 TYR A CA 1
ATOM 1993 C C . TYR A 1 260 ? 13.695 -4.133 -25.006 1.00 90.38 260 TYR A C 1
ATOM 1995 O O . TYR A 1 260 ? 14.379 -4.302 -26.014 1.00 90.38 260 TYR A O 1
ATOM 2003 N N . GLU A 1 261 ? 13.628 -5.046 -24.033 1.00 87.00 261 GLU A N 1
ATOM 2004 C CA . GLU A 1 261 ? 14.357 -6.319 -24.060 1.00 87.00 261 GLU A CA 1
ATOM 2005 C C . GLU A 1 261 ? 13.952 -7.196 -25.255 1.00 87.00 261 GLU A C 1
ATOM 2007 O O . GLU A 1 261 ? 14.809 -7.865 -25.823 1.00 87.00 261 GLU A O 1
ATOM 2012 N N . SER A 1 262 ? 12.672 -7.178 -25.649 1.00 86.19 262 SER A N 1
ATOM 2013 C CA . SER A 1 262 ? 12.148 -7.958 -26.783 1.00 86.19 262 SER A CA 1
ATOM 2014 C C . SER A 1 262 ? 12.532 -7.374 -28.146 1.00 86.19 262 SER A C 1
ATOM 2016 O O . SER A 1 262 ? 12.671 -8.112 -29.121 1.00 86.19 262 SER A O 1
ATOM 2018 N N . ALA A 1 263 ? 12.663 -6.049 -28.236 1.00 84.75 263 ALA A N 1
ATOM 2019 C CA . ALA A 1 263 ? 13.068 -5.350 -29.454 1.00 84.75 263 ALA A CA 1
ATOM 2020 C C . ALA A 1 263 ? 14.583 -5.428 -29.720 1.00 84.75 263 ALA A C 1
ATOM 2022 O O . ALA A 1 263 ? 15.014 -5.147 -30.842 1.00 84.75 263 ALA A O 1
ATOM 2023 N N . ARG A 1 264 ? 15.365 -5.787 -28.697 1.00 75.19 264 ARG A N 1
ATOM 2024 C CA . ARG A 1 264 ? 16.825 -5.906 -28.714 1.00 75.19 264 ARG A CA 1
ATOM 2025 C C . ARG A 1 264 ? 17.274 -7.342 -28.971 1.00 75.19 264 ARG A C 1
ATOM 2027 O O . ARG A 1 264 ? 17.795 -7.589 -30.077 1.00 75.19 264 ARG A O 1
#

pLDDT: mean 71.31, std 27.51, range [29.5, 98.88]

InterPro domains:
  IPR010504 Arfaptin homology (AH) domain [PF06456] (123-264)
  IPR010504 Arfaptin homology (AH) domain [PS50870] (153-264)
  IPR010504 Arfaptin homology (AH) domain [SM01015] (121-264)
  IPR027267 AH/BAR domain superfamily [G3DSA:1.20.1270.60] (150-264)
  IPR027267 AH/BAR domain superfamily [SSF103657] (152-264)
  IPR030798 Arfaptin family [PTHR12141] (1-264)

Foldseek 3Di:
DDDDDDDDDDDDDDDDDDDDDDPDPPPPPVPVVVVPDDDDDDDDDDDDDDDDDDDDDDDDDDDDDDDDDDDDDDDDDDDDDPVVVVVVPPPDDDDDDDDDDDDDDDDDDDDPPPDPPPPVVVVVVVVVVVVVVVVVVVVVQVVCVVVVNDDDDDDVVVVVVLVVLVVVLVVLVVVLVVLVVVLVVLVVQLVVLQVQLVVLCVVLVVDVPCVVVSPVSSVVSPVSSVVSVVVSVVSVVVSVVSCCCNVPVSVVVVVVVVVVVVVD

Organism: Neovison vison (NCBI:txid452646)

Radius of gyration: 39.74 Å; chains: 1; bounding box: 97×60×119 Å